Protein AF-A0A933HP26-F1 (afdb_monomer)

pLDDT: mean 82.95, std 9.37, range [38.97, 92.75]

Radius of gyration: 18.33 Å; Cα contacts (8 Å, |Δi|>4): 280; chains: 1; bounding box: 47×38×50 Å

Secondary structure (DSSP, 8-state):
-HHHHHHHTT-H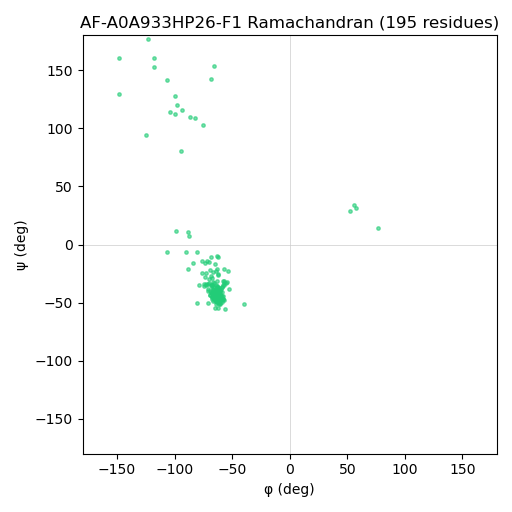HHHHHHHH-TTHHHHHHHHHHHHHHHHHHHHHHEEEETTTTEEEE-HHHHHHHHHHHHHHHHHHHHHHHHHHHHHHHHTT----HHHHHHHHHHHGGGGGGGGGGGGGGT-TTHHHHHHHHHHHHHHHHHHHHHHHHHHHHT--HHHHHHHHHHHHHHHHHHHHHHHHHHHHHHHHHHHHHHTT-

Foldseek 3Di:
DVLLVCLLVLPLVSLLVQLPDPVLLVVLLVLLLVLQLLLQLLVQQWDQDPVVRDTDGDNVRSNVSSVVSSVLSNVLLLLLLQLLQVLLVVVVFDADSSSSSSQLSSLSNLSNLSNQSCVCVVPVVCVVVSVVSNVVSVVSSLSSQLSSSCSRRVDDSVSSNVSNVRSVVVSVVVSCVVVVVVVVVVVVVVVVVVVVD

Sequence (197 aa):
MDRIMGIITLKAPVYRQVAEDAGATTNAAIITVVAALVAGFFGGLVSFDTATNTSSVNVMSGVILAIISVVLGLIGWFVAGWVLAFVAKMFGGKTDTQEMLRVTGYVNIFSLVGVLSVLPLITPALGCVTGLVGLLAAILRLIGYVIGVREAAEFSTTNAIITAIVAAIVNFLIVAVVGGTLFGIIAVAMGATGAAR

Structure (mmCIF, N/CA/C/O backbone):
data_AF-A0A933HP26-F1
#
_entry.id   AF-A0A933HP26-F1
#
loop_
_atom_site.group_PDB
_atom_site.id
_atom_site.type_symbol
_atom_site.label_atom_id
_atom_site.label_alt_id
_atom_site.label_comp_id
_atom_site.label_asym_id
_atom_site.label_entity_id
_atom_site.label_seq_id
_atom_site.pdbx_PDB_ins_code
_atom_site.Cartn_x
_atom_site.Cartn_y
_atom_site.Cartn_z
_atom_site.occupancy
_atom_site.B_iso_or_equiv
_atom_site.auth_seq_id
_atom_site.auth_comp_id
_atom_site.auth_asym_id
_atom_site.auth_atom_id
_atom_site.pdbx_PDB_model_num
ATOM 1 N N . MET A 1 1 ? -18.853 9.151 -5.517 1.00 59.94 1 MET A N 1
ATOM 2 C CA . MET A 1 1 ? -17.697 10.075 -5.598 1.00 59.94 1 MET A CA 1
ATOM 3 C C . MET A 1 1 ? -17.356 10.680 -4.238 1.00 59.94 1 MET A C 1
ATOM 5 O O . MET A 1 1 ? -16.177 10.762 -3.915 1.00 59.94 1 MET A O 1
ATOM 9 N N . ASP A 1 2 ? -18.349 10.965 -3.394 1.00 82.00 2 ASP A N 1
ATOM 10 C CA . ASP A 1 2 ? -18.151 11.575 -2.064 1.00 82.00 2 ASP A CA 1
ATOM 11 C C . ASP A 1 2 ? -17.230 10.791 -1.121 1.00 82.00 2 ASP A C 1
ATOM 13 O O . ASP A 1 2 ? -16.466 11.385 -0.366 1.00 82.00 2 ASP A O 1
ATOM 17 N N . ARG A 1 3 ? -17.224 9.454 -1.211 1.00 80.56 3 ARG A N 1
ATOM 18 C CA . ARG A 1 3 ? -16.350 8.601 -0.388 1.00 80.56 3 ARG A CA 1
ATOM 19 C C . ARG A 1 3 ? -14.871 8.799 -0.702 1.00 80.56 3 ARG A C 1
ATOM 21 O O . ARG A 1 3 ? -14.075 9.000 0.202 1.00 80.56 3 ARG A O 1
ATOM 28 N N . ILE A 1 4 ? -14.512 8.802 -1.985 1.00 81.12 4 ILE A N 1
ATOM 29 C CA . ILE A 1 4 ? -13.129 9.038 -2.417 1.00 81.12 4 ILE A CA 1
ATOM 30 C C . ILE A 1 4 ? -12.693 10.445 -2.003 1.00 81.12 4 ILE A C 1
ATOM 32 O O . ILE A 1 4 ? -11.620 10.607 -1.431 1.00 81.12 4 ILE A O 1
ATOM 36 N N . MET A 1 5 ? -13.555 11.443 -2.218 1.00 85.19 5 MET A N 1
ATOM 37 C CA . MET A 1 5 ? -13.276 12.824 -1.825 1.00 85.19 5 MET A CA 1
ATOM 38 C C . MET A 1 5 ? -13.109 12.973 -0.304 1.00 85.19 5 MET A C 1
ATOM 40 O O . MET A 1 5 ? -12.257 13.723 0.168 1.00 85.19 5 MET A O 1
ATOM 44 N N . GLY A 1 6 ? -13.881 12.228 0.484 1.00 83.44 6 GLY A N 1
ATOM 45 C CA . GLY A 1 6 ? -13.724 12.160 1.933 1.00 83.44 6 GLY A CA 1
ATOM 46 C C . GLY A 1 6 ? -12.419 11.501 2.382 1.00 83.44 6 GLY A C 1
ATOM 47 O O . GLY A 1 6 ? -11.772 12.017 3.288 1.00 83.44 6 GLY A O 1
ATOM 48 N N . ILE A 1 7 ? -11.995 10.417 1.721 1.00 86.25 7 ILE A N 1
ATOM 49 C CA . ILE A 1 7 ? -10.719 9.732 2.002 1.00 86.25 7 ILE A CA 1
ATOM 50 C C . ILE A 1 7 ? -9.541 10.678 1.730 1.00 86.25 7 ILE A C 1
ATOM 52 O O . ILE A 1 7 ? -8.695 10.860 2.606 1.00 86.25 7 ILE A O 1
ATOM 56 N N . ILE A 1 8 ? -9.511 11.332 0.559 1.00 86.31 8 ILE A N 1
ATOM 57 C CA . ILE A 1 8 ? -8.415 12.246 0.182 1.00 86.31 8 ILE A CA 1
ATOM 58 C C . ILE A 1 8 ? -8.381 13.510 1.050 1.00 86.31 8 ILE A C 1
ATOM 60 O O . ILE A 1 8 ? -7.311 14.062 1.279 1.00 86.31 8 ILE A O 1
ATOM 64 N N . THR A 1 9 ? -9.536 13.949 1.565 1.00 87.44 9 THR A N 1
ATOM 65 C CA . THR A 1 9 ? -9.633 15.061 2.529 1.00 87.44 9 THR A CA 1
ATOM 66 C C . THR A 1 9 ? -9.490 14.606 3.983 1.00 87.44 9 THR A C 1
ATOM 68 O O . THR A 1 9 ? -9.668 15.413 4.892 1.00 87.44 9 THR A O 1
ATOM 71 N N . LEU A 1 10 ? -9.150 13.331 4.216 1.00 88.50 10 LEU A N 1
ATOM 72 C CA . LEU A 1 10 ? -8.892 12.746 5.535 1.00 88.50 10 LEU A CA 1
ATOM 73 C C . LEU A 1 10 ? -10.074 12.882 6.521 1.00 88.50 10 LEU A C 1
ATOM 75 O O . LEU A 1 10 ? -9.889 12.973 7.734 1.00 88.50 10 LEU A O 1
ATOM 79 N N . LYS A 1 11 ? -11.314 12.870 6.015 1.00 89.19 11 LYS A N 1
ATOM 80 C CA . LYS A 1 11 ? -12.527 12.977 6.840 1.00 89.19 11 LYS A CA 1
ATOM 81 C C . LYS A 1 11 ? -12.808 11.666 7.571 1.00 89.19 11 LYS A C 1
ATOM 83 O O . LYS A 1 11 ? -13.388 10.753 6.988 1.00 89.19 11 LYS A O 1
ATOM 88 N N . ALA A 1 12 ? -12.490 11.620 8.865 1.00 87.75 12 ALA A N 1
ATOM 89 C CA . ALA A 1 12 ? -12.770 10.499 9.773 1.00 87.75 12 ALA A CA 1
ATOM 90 C C . ALA A 1 12 ? -14.145 9.810 9.578 1.00 87.75 12 ALA A C 1
ATOM 92 O O . ALA A 1 12 ? -14.159 8.599 9.360 1.00 87.75 12 ALA A O 1
ATOM 93 N N . PRO A 1 13 ? -15.297 10.518 9.532 1.00 89.69 13 PRO A N 1
ATOM 94 C CA . PRO A 1 13 ? -16.595 9.846 9.393 1.00 89.69 13 PRO A CA 1
ATOM 95 C C . PRO A 1 13 ? -16.745 9.065 8.080 1.00 89.69 13 PRO A C 1
ATOM 97 O O . PRO A 1 13 ? -17.491 8.092 8.020 1.00 89.69 13 PRO A O 1
ATOM 100 N N . VAL A 1 14 ? -16.021 9.452 7.026 1.00 90.12 14 VAL A N 1
ATOM 101 C CA . VAL A 1 14 ? -16.068 8.757 5.734 1.00 90.12 14 VAL A CA 1
ATOM 102 C C . VAL A 1 14 ? -15.307 7.432 5.791 1.00 90.12 14 VAL A C 1
ATOM 104 O O . VAL A 1 14 ? -15.742 6.461 5.177 1.00 90.12 14 VAL A O 1
ATOM 107 N N . TYR A 1 15 ? -14.221 7.353 6.567 1.00 87.69 15 TYR A N 1
ATOM 108 C CA . TYR A 1 15 ? -13.493 6.099 6.786 1.00 87.69 15 TYR A CA 1
ATOM 109 C C . TYR A 1 15 ? -14.378 5.053 7.458 1.00 87.69 15 TYR A C 1
ATOM 111 O O . TYR A 1 15 ? -14.421 3.908 7.012 1.00 87.69 15 TYR A O 1
ATOM 119 N N . ARG A 1 16 ? -15.146 5.470 8.468 1.00 88.75 16 ARG A N 1
ATOM 120 C CA . ARG A 1 16 ? -16.097 4.598 9.157 1.00 88.75 16 ARG A CA 1
ATOM 121 C C . ARG A 1 16 ? -17.210 4.095 8.232 1.00 88.75 16 ARG A C 1
ATOM 123 O O . ARG A 1 16 ? -17.463 2.899 8.177 1.00 88.75 16 ARG A O 1
ATOM 130 N N . GLN A 1 17 ? -17.803 4.980 7.428 1.00 89.75 17 GLN A N 1
ATOM 131 C CA . GLN A 1 17 ? -18.821 4.591 6.440 1.00 89.75 17 GLN A CA 1
ATOM 132 C C . GLN A 1 17 ? -18.300 3.564 5.421 1.00 89.75 17 GLN A C 1
ATOM 134 O O . GLN A 1 17 ? -19.039 2.686 4.986 1.00 89.75 17 GLN A O 1
ATOM 139 N N . VAL A 1 18 ? -17.033 3.682 5.013 1.00 90.00 18 VAL A N 1
ATOM 140 C CA . VAL A 1 18 ? -16.391 2.731 4.091 1.00 90.00 18 VAL A CA 1
ATOM 141 C C . VAL A 1 18 ? -16.084 1.398 4.777 1.00 90.00 18 VAL A C 1
ATOM 143 O O . VAL A 1 18 ? -16.182 0.358 4.127 1.00 90.00 18 VAL A O 1
ATOM 146 N N . ALA A 1 19 ? -15.730 1.415 6.064 1.00 86.94 19 ALA A N 1
ATOM 147 C CA . ALA A 1 19 ? -15.525 0.205 6.853 1.00 86.94 19 ALA A CA 1
ATOM 148 C C . ALA A 1 19 ? -16.825 -0.609 6.962 1.00 86.94 19 ALA A C 1
ATOM 150 O O . ALA A 1 19 ? -16.828 -1.792 6.627 1.00 86.94 19 ALA A O 1
ATOM 151 N N . GLU A 1 20 ? -17.934 0.040 7.325 1.00 88.56 20 GLU A N 1
ATOM 152 C CA . GLU A 1 20 ? -19.232 -0.605 7.579 1.00 88.56 20 GLU A CA 1
ATOM 153 C C . GLU A 1 20 ? -19.938 -1.098 6.292 1.00 88.56 20 GLU A C 1
ATOM 155 O O . GLU A 1 20 ? -20.718 -2.049 6.333 1.00 88.56 20 GLU A O 1
ATOM 160 N N . ASP A 1 21 ? -19.649 -0.516 5.119 1.00 88.62 21 ASP A N 1
ATOM 161 C CA . ASP A 1 21 ? -20.296 -0.903 3.855 1.00 88.62 21 ASP A CA 1
ATOM 162 C C . ASP A 1 21 ? -19.665 -2.148 3.203 1.00 88.62 21 ASP A C 1
ATOM 164 O O . ASP A 1 21 ? -18.595 -2.092 2.589 1.00 88.62 21 ASP A O 1
ATOM 168 N N . ALA A 1 22 ? -20.388 -3.272 3.235 1.00 83.19 22 ALA A N 1
ATOM 169 C CA . ALA A 1 22 ? -19.966 -4.534 2.625 1.00 83.19 22 ALA A CA 1
ATOM 170 C C . ALA A 1 22 ? -19.655 -4.457 1.122 1.00 83.19 22 ALA A C 1
ATOM 172 O O . ALA A 1 22 ? -18.699 -5.091 0.654 1.00 83.19 22 ALA A O 1
ATOM 173 N N . GLY A 1 23 ? -20.395 -3.631 0.378 1.00 84.19 23 GLY A N 1
ATOM 174 C CA . GLY A 1 23 ? -20.203 -3.434 -1.058 1.00 84.19 23 GLY A CA 1
ATOM 175 C C . GLY A 1 23 ? -18.919 -2.675 -1.407 1.00 84.19 23 GLY A C 1
ATOM 176 O O . GLY A 1 23 ? -18.463 -2.716 -2.550 1.00 84.19 23 GLY A O 1
ATOM 177 N N . ALA A 1 24 ? -18.284 -2.011 -0.435 1.00 83.12 24 ALA A N 1
ATOM 178 C CA . ALA A 1 24 ? -17.081 -1.221 -0.671 1.00 83.12 24 ALA A CA 1
ATOM 179 C C . ALA A 1 24 ? -15.823 -2.077 -0.914 1.00 83.12 24 ALA A C 1
ATOM 181 O O . ALA A 1 24 ? -14.841 -1.566 -1.452 1.00 83.12 24 ALA A O 1
ATOM 182 N N . THR A 1 25 ? -15.841 -3.373 -0.578 1.00 87.56 25 THR A N 1
ATOM 183 C CA . THR A 1 25 ? -14.665 -4.259 -0.706 1.00 87.56 25 THR A CA 1
ATOM 184 C C . THR A 1 25 ? -14.215 -4.411 -2.155 1.00 87.56 25 THR A C 1
ATOM 186 O O . THR A 1 25 ? -13.025 -4.312 -2.449 1.00 87.56 25 THR A O 1
ATOM 189 N N . THR A 1 26 ? -15.163 -4.586 -3.079 1.00 87.81 26 THR A N 1
ATOM 190 C CA . THR A 1 26 ? -14.862 -4.703 -4.512 1.00 87.81 26 THR A CA 1
ATOM 191 C C . THR A 1 26 ? -14.253 -3.411 -5.048 1.00 87.81 26 THR A C 1
ATOM 193 O O . THR A 1 26 ? -13.256 -3.446 -5.764 1.00 87.81 26 THR A O 1
ATOM 196 N N . ASN A 1 27 ? -14.785 -2.258 -4.637 1.00 89.12 27 ASN A N 1
ATOM 197 C CA . ASN A 1 27 ? -14.232 -0.962 -5.027 1.00 89.12 27 ASN A CA 1
ATOM 198 C C . ASN A 1 27 ? -12.818 -0.759 -4.468 1.00 89.12 27 ASN A C 1
ATOM 200 O O . ASN A 1 27 ? -11.938 -0.293 -5.185 1.00 89.12 27 ASN A O 1
ATOM 204 N N . ALA A 1 28 ? -12.579 -1.152 -3.216 1.00 88.50 28 ALA A N 1
ATOM 205 C CA . ALA A 1 28 ? -11.267 -1.090 -2.579 1.00 88.50 28 ALA A CA 1
ATOM 206 C C . ALA A 1 28 ? -10.229 -1.976 -3.296 1.00 88.50 28 ALA A C 1
ATOM 208 O O . ALA A 1 28 ? -9.085 -1.557 -3.498 1.00 88.50 28 ALA A O 1
ATOM 209 N N . ALA A 1 29 ? -10.643 -3.165 -3.745 1.00 89.62 29 ALA A N 1
ATOM 210 C CA . ALA A 1 29 ? -9.810 -4.046 -4.557 1.00 89.62 29 ALA A CA 1
ATOM 211 C C . ALA A 1 29 ? -9.476 -3.407 -5.913 1.00 89.62 29 ALA A C 1
ATOM 213 O O . ALA A 1 29 ? -8.307 -3.351 -6.285 1.00 89.62 29 ALA A O 1
ATOM 214 N N . ILE A 1 30 ? -10.475 -2.861 -6.620 1.00 90.12 30 ILE A N 1
ATOM 215 C CA . ILE A 1 30 ? -10.269 -2.180 -7.909 1.00 90.12 30 ILE A CA 1
ATOM 216 C C . ILE A 1 30 ? -9.297 -1.007 -7.750 1.00 90.12 30 ILE A C 1
ATOM 218 O O . ILE A 1 30 ? -8.345 -0.903 -8.518 1.00 90.12 30 ILE A O 1
ATOM 222 N N . ILE A 1 31 ? -9.489 -0.155 -6.735 1.00 89.75 31 ILE A N 1
ATOM 223 C CA . ILE A 1 31 ? -8.588 0.974 -6.457 1.00 89.75 31 ILE A CA 1
ATOM 224 C C . ILE A 1 31 ? -7.162 0.472 -6.228 1.00 89.75 31 ILE A C 1
ATOM 226 O O . ILE A 1 31 ? -6.225 1.035 -6.784 1.00 89.75 31 ILE A O 1
ATOM 230 N N . THR A 1 32 ? -6.992 -0.604 -5.461 1.00 91.50 32 THR A N 1
ATOM 231 C CA . THR A 1 32 ? -5.675 -1.192 -5.184 1.00 91.50 32 THR A CA 1
ATOM 232 C C . THR A 1 32 ? -5.012 -1.732 -6.448 1.00 91.50 32 THR A C 1
ATOM 234 O O . THR A 1 32 ? -3.837 -1.456 -6.671 1.00 91.50 32 THR A O 1
ATOM 237 N N . VAL A 1 33 ? -5.755 -2.444 -7.302 1.00 92.75 33 VAL A N 1
ATOM 238 C CA . VAL A 1 33 ? -5.246 -2.955 -8.586 1.00 92.75 33 VAL A CA 1
ATOM 239 C C . VAL A 1 33 ? -4.825 -1.808 -9.494 1.00 92.75 33 VAL A C 1
ATOM 241 O O . VAL A 1 33 ? -3.713 -1.822 -10.014 1.00 92.75 33 VAL A O 1
ATOM 244 N N . VAL A 1 34 ? -5.680 -0.798 -9.662 1.00 92.12 34 VAL A N 1
ATOM 245 C CA . VAL A 1 34 ? -5.384 0.359 -10.515 1.00 92.12 34 VAL A CA 1
ATOM 246 C C . VAL A 1 34 ? -4.184 1.129 -9.968 1.00 92.12 34 VAL A C 1
ATOM 248 O O . VAL A 1 34 ? -3.270 1.447 -10.723 1.00 92.12 34 VAL A O 1
ATOM 251 N N . ALA A 1 35 ? -4.139 1.380 -8.660 1.00 90.19 35 ALA A N 1
ATOM 252 C CA . ALA A 1 35 ? -3.027 2.071 -8.021 1.00 90.19 35 ALA A CA 1
ATOM 253 C C . ALA A 1 35 ? -1.706 1.306 -8.165 1.00 90.19 35 ALA A C 1
ATOM 255 O O . ALA A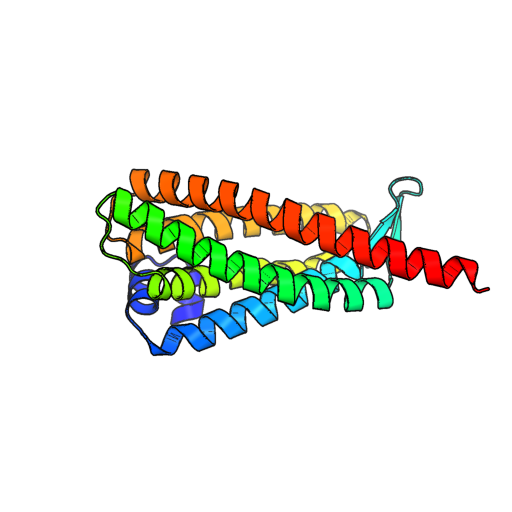 1 35 ? -0.686 1.915 -8.479 1.00 90.19 35 ALA A O 1
ATOM 256 N N . ALA A 1 36 ? -1.726 -0.015 -7.983 1.00 90.25 36 ALA A N 1
ATOM 257 C CA . ALA A 1 36 ? -0.552 -0.863 -8.136 1.00 90.25 36 ALA A CA 1
ATOM 258 C C . ALA A 1 36 ? -0.078 -0.952 -9.593 1.00 90.25 36 ALA A C 1
ATOM 260 O O . ALA A 1 36 ? 1.121 -0.873 -9.847 1.00 90.25 36 ALA A O 1
ATOM 261 N N . LEU A 1 37 ? -1.006 -1.062 -10.548 1.00 90.75 37 LEU A N 1
ATOM 262 C CA . LEU A 1 37 ? -0.699 -1.091 -11.978 1.00 90.75 37 LEU A CA 1
ATOM 263 C C . LEU A 1 37 ? -0.062 0.221 -12.426 1.00 90.75 37 LEU A C 1
ATOM 265 O O . LEU A 1 37 ? 0.969 0.215 -13.091 1.00 90.75 37 LEU A O 1
ATOM 269 N N . VAL A 1 38 ? -0.657 1.345 -12.030 1.00 89.62 38 VAL A N 1
ATOM 270 C CA . VAL A 1 38 ? -0.160 2.680 -12.353 1.00 89.62 38 VAL A CA 1
ATOM 271 C C . VAL A 1 38 ? 1.202 2.910 -11.700 1.00 89.62 38 VAL A C 1
ATOM 273 O O . VAL A 1 38 ? 2.174 3.189 -12.394 1.00 89.62 38 VAL A O 1
ATOM 276 N N . ALA A 1 39 ? 1.319 2.734 -10.384 1.00 86.19 39 ALA A N 1
ATOM 277 C CA . ALA A 1 39 ? 2.589 2.943 -9.693 1.00 86.19 39 ALA A CA 1
ATOM 278 C C . ALA A 1 39 ? 3.699 2.012 -10.218 1.00 86.19 39 ALA A C 1
ATOM 280 O O . ALA A 1 39 ? 4.826 2.462 -10.408 1.00 86.19 39 ALA A O 1
ATOM 281 N N . GLY A 1 40 ? 3.381 0.745 -10.504 1.00 86.06 40 GLY A N 1
ATOM 282 C CA . GLY A 1 40 ? 4.328 -0.225 -11.055 1.00 86.06 40 GLY A CA 1
ATOM 283 C C . GLY A 1 40 ? 4.769 0.105 -12.478 1.00 86.06 40 GLY A C 1
ATOM 284 O O . GLY A 1 40 ? 5.963 0.091 -12.768 1.00 86.06 40 GLY A O 1
ATOM 285 N N . PHE A 1 41 ? 3.828 0.471 -13.354 1.00 88.44 41 PHE A N 1
ATOM 286 C CA . PHE A 1 41 ? 4.138 0.847 -14.732 1.00 88.44 41 PHE A CA 1
ATOM 287 C C . PHE A 1 41 ? 5.030 2.084 -14.786 1.00 88.44 41 PHE A C 1
ATOM 289 O O . PHE A 1 41 ? 6.107 2.045 -15.373 1.00 88.44 41 PHE A O 1
ATOM 296 N N . PHE A 1 42 ? 4.607 3.170 -14.139 1.00 84.06 42 PHE A N 1
ATOM 297 C CA . PHE A 1 42 ? 5.325 4.443 -14.159 1.00 84.06 42 PHE A CA 1
ATOM 298 C C . PHE A 1 42 ? 6.642 4.383 -13.366 1.00 84.06 42 PHE A C 1
ATOM 300 O O . PHE A 1 42 ? 7.609 5.052 -13.735 1.00 84.06 42 PHE A O 1
ATOM 307 N N . GLY A 1 43 ? 6.716 3.547 -12.326 1.00 81.38 43 GLY A N 1
ATOM 308 C CA . GLY A 1 43 ? 7.954 3.259 -11.603 1.00 81.38 43 GLY A CA 1
ATOM 309 C C . GLY A 1 43 ? 8.952 2.426 -12.412 1.00 81.38 43 GLY A C 1
ATOM 310 O O . GLY A 1 43 ? 10.152 2.632 -12.283 1.00 81.38 43 GLY A O 1
ATOM 311 N N . GLY A 1 44 ? 8.475 1.518 -13.267 1.00 81.25 44 GLY A N 1
ATOM 312 C CA . GLY A 1 44 ? 9.329 0.694 -14.124 1.00 81.25 44 GLY A CA 1
ATOM 313 C C . GLY A 1 44 ? 9.686 1.304 -15.476 1.00 81.25 44 GLY A C 1
ATOM 314 O O . GLY A 1 44 ? 10.675 0.897 -16.089 1.00 81.25 44 GLY A O 1
ATOM 315 N N . LEU A 1 45 ? 8.886 2.268 -15.939 1.00 84.19 45 LEU A N 1
ATOM 316 C CA . LEU A 1 45 ? 9.066 2.965 -17.210 1.00 84.19 45 LEU A CA 1
ATOM 317 C C . LEU A 1 45 ? 10.317 3.845 -17.206 1.00 84.19 45 LEU A C 1
ATOM 319 O O . LEU A 1 45 ? 10.987 3.953 -18.233 1.00 84.19 45 LEU A O 1
ATOM 323 N N . VAL A 1 46 ? 10.619 4.468 -16.065 1.00 79.56 46 VAL A N 1
ATOM 324 C CA . VAL A 1 46 ? 11.762 5.365 -15.893 1.00 79.56 46 VAL A CA 1
ATOM 325 C C . VAL A 1 46 ? 12.891 4.604 -15.218 1.00 79.56 46 VAL A C 1
ATOM 327 O O . VAL A 1 46 ? 12.792 4.234 -14.053 1.00 79.56 46 VAL A O 1
ATOM 330 N N . SER A 1 47 ? 13.979 4.379 -15.948 1.00 72.25 47 SER A N 1
ATOM 331 C CA . SER A 1 47 ? 15.211 3.823 -15.389 1.00 72.25 47 SER A CA 1
ATOM 332 C C . SER A 1 47 ? 16.233 4.945 -15.246 1.00 72.25 47 SER A C 1
ATOM 334 O O . SER A 1 47 ? 16.658 5.523 -16.248 1.00 72.25 47 SER A O 1
ATOM 336 N N . PHE A 1 48 ? 16.591 5.272 -14.003 1.00 70.12 48 PHE A N 1
ATOM 337 C CA . PHE A 1 48 ? 1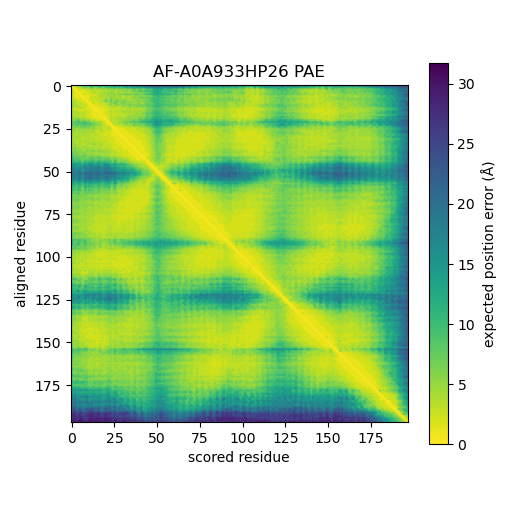7.638 6.245 -13.702 1.00 70.12 48 PHE A CA 1
ATOM 338 C C . PHE A 1 48 ? 18.967 5.520 -13.518 1.00 70.12 48 PHE A C 1
ATOM 340 O O . PHE A 1 48 ? 19.124 4.727 -12.589 1.00 70.12 48 PHE A O 1
ATOM 347 N N . ASP A 1 49 ? 19.915 5.792 -14.407 1.00 71.31 49 ASP A N 1
ATOM 348 C CA . ASP A 1 49 ? 21.274 5.292 -14.278 1.00 71.31 49 ASP A CA 1
ATOM 349 C C . ASP A 1 49 ? 22.084 6.257 -13.405 1.00 71.31 49 ASP A C 1
ATOM 351 O O . ASP A 1 49 ? 22.395 7.384 -13.797 1.00 71.31 49 ASP A O 1
ATOM 355 N N . THR A 1 50 ? 22.422 5.804 -12.198 1.00 69.00 50 THR A N 1
ATOM 356 C CA . THR A 1 50 ? 23.208 6.567 -11.223 1.00 69.00 50 THR A CA 1
ATOM 357 C C . THR A 1 50 ? 24.662 6.763 -11.650 1.00 69.00 50 THR A C 1
ATOM 359 O O . THR A 1 50 ? 25.295 7.706 -11.179 1.00 69.00 50 THR A O 1
ATOM 362 N N . ALA A 1 51 ? 25.197 5.925 -12.543 1.00 72.69 51 ALA A N 1
ATOM 363 C CA . ALA A 1 51 ? 26.563 6.051 -13.043 1.00 72.69 51 ALA A CA 1
ATOM 364 C C . ALA A 1 51 ? 26.679 7.138 -14.120 1.00 72.69 51 ALA A C 1
ATOM 366 O O . ALA A 1 51 ? 27.686 7.841 -14.184 1.00 72.69 51 ALA A O 1
ATOM 367 N N . THR A 1 52 ? 25.643 7.306 -14.945 1.00 73.75 52 THR A N 1
ATOM 368 C CA . THR A 1 52 ? 25.642 8.280 -16.049 1.00 73.75 52 THR A CA 1
ATOM 369 C C . THR A 1 52 ? 24.773 9.513 -15.785 1.00 73.75 52 THR A C 1
ATOM 371 O O . THR A 1 52 ? 24.820 10.461 -16.564 1.00 73.75 52 THR A O 1
ATOM 374 N N . ASN A 1 53 ? 24.008 9.545 -14.685 1.00 70.38 53 ASN A N 1
ATOM 375 C CA . ASN A 1 53 ? 22.982 10.558 -14.387 1.00 70.38 53 ASN A CA 1
ATOM 376 C C . ASN A 1 53 ? 21.965 10.743 -15.529 1.00 70.38 53 ASN A C 1
ATOM 378 O O . ASN A 1 53 ? 21.401 11.826 -15.705 1.00 70.38 53 ASN A O 1
ATOM 382 N N . THR A 1 54 ? 21.726 9.691 -16.317 1.00 71.19 54 THR A N 1
ATOM 383 C CA . THR A 1 54 ? 20.774 9.725 -17.429 1.00 71.19 54 THR A CA 1
ATOM 384 C C . THR A 1 54 ? 19.506 8.950 -17.092 1.00 71.19 54 THR A C 1
ATOM 386 O O . THR A 1 54 ? 19.530 7.913 -16.429 1.00 71.19 54 THR A O 1
ATOM 389 N N . SER A 1 55 ? 18.3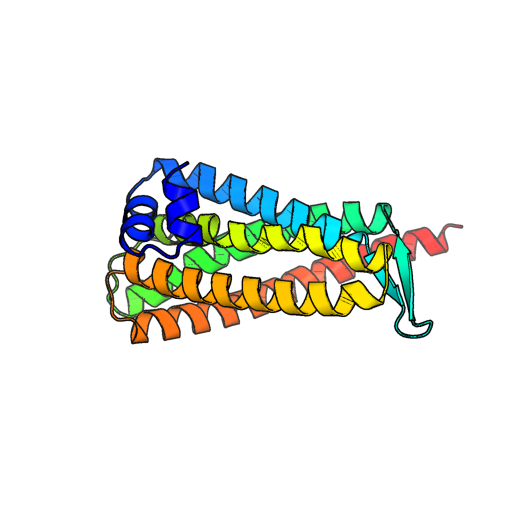67 9.486 -17.532 1.00 74.25 55 SER A N 1
ATOM 390 C CA . SER A 1 55 ? 17.075 8.802 -17.452 1.00 74.25 55 SER A CA 1
ATOM 391 C C . SER A 1 55 ? 16.765 8.188 -18.807 1.00 74.25 55 SER A C 1
ATOM 393 O O . SER A 1 55 ? 16.803 8.882 -19.823 1.00 74.25 55 SER A O 1
ATOM 395 N N . SER A 1 56 ? 16.442 6.900 -18.826 1.00 78.38 56 SER A N 1
ATOM 396 C CA . SER A 1 56 ? 16.006 6.198 -20.032 1.00 78.38 56 SER A CA 1
ATOM 397 C C . SER A 1 56 ? 14.583 5.675 -19.870 1.00 78.38 56 SER A C 1
ATOM 399 O O . SER A 1 56 ? 14.112 5.424 -18.757 1.00 78.38 56 SER A O 1
ATOM 401 N N . VAL A 1 57 ? 13.892 5.534 -21.002 1.00 83.31 57 VAL A N 1
ATOM 402 C CA . VAL A 1 57 ? 12.544 4.968 -21.057 1.00 83.31 57 VAL A CA 1
ATOM 403 C C . VAL A 1 57 ? 12.649 3.501 -21.443 1.00 83.31 57 VAL A C 1
ATOM 405 O O . VAL A 1 57 ? 13.123 3.176 -22.530 1.00 83.31 57 VAL A O 1
ATOM 408 N N . ASN A 1 58 ? 12.167 2.613 -20.576 1.00 84.75 58 ASN A N 1
ATOM 409 C CA . ASN A 1 58 ? 12.101 1.183 -20.854 1.00 84.75 58 ASN A CA 1
ATOM 410 C C . ASN A 1 58 ? 10.667 0.677 -20.679 1.00 84.75 58 ASN A C 1
ATOM 412 O O . ASN A 1 58 ? 10.231 0.308 -19.590 1.00 84.75 58 ASN A O 1
ATOM 416 N N . VAL A 1 59 ? 9.930 0.639 -21.790 1.00 84.50 59 VAL A N 1
ATOM 417 C CA . VAL A 1 59 ? 8.528 0.195 -21.805 1.00 84.50 59 VAL A CA 1
ATOM 418 C C . VAL A 1 59 ? 8.399 -1.271 -21.382 1.00 84.50 59 VAL A C 1
ATOM 420 O O . VAL A 1 59 ? 7.457 -1.615 -20.675 1.00 84.50 59 VAL A O 1
ATOM 423 N N . MET A 1 60 ? 9.359 -2.128 -21.752 1.00 83.25 60 MET A N 1
ATOM 424 C CA . MET A 1 60 ? 9.357 -3.543 -21.365 1.00 83.25 60 MET A CA 1
ATOM 425 C C . MET A 1 60 ? 9.472 -3.697 -19.843 1.00 83.25 60 MET A C 1
ATOM 427 O O . MET A 1 60 ? 8.686 -4.419 -19.233 1.00 83.25 60 MET A O 1
ATOM 431 N N . SER A 1 61 ? 10.399 -2.961 -19.223 1.00 81.50 61 SER A N 1
ATOM 432 C CA . SER A 1 61 ? 10.546 -2.892 -17.764 1.00 81.50 61 SER A CA 1
ATOM 433 C C . SER A 1 61 ? 9.272 -2.370 -17.095 1.00 81.50 61 SER A C 1
ATOM 435 O O . SER A 1 61 ? 8.794 -2.969 -16.135 1.00 81.50 61 SER A O 1
ATOM 437 N N . GLY A 1 62 ? 8.664 -1.315 -17.651 1.00 84.38 62 GLY A N 1
ATOM 438 C CA . GLY A 1 62 ? 7.388 -0.776 -17.176 1.00 84.38 62 GLY A CA 1
ATOM 439 C C . GLY A 1 62 ? 6.265 -1.814 -17.167 1.00 84.38 62 GLY A C 1
ATOM 440 O O . GLY A 1 62 ? 5.579 -1.965 -16.160 1.00 84.38 62 GLY A O 1
ATOM 441 N N . VAL A 1 63 ? 6.089 -2.579 -18.248 1.00 87.12 63 VAL A N 1
ATOM 442 C CA . VAL A 1 63 ? 5.044 -3.618 -18.326 1.00 87.12 63 VAL A CA 1
ATOM 443 C C . VAL A 1 63 ? 5.312 -4.764 -17.348 1.00 87.12 63 VAL A C 1
ATOM 445 O O . VAL A 1 63 ? 4.400 -5.183 -16.635 1.00 87.12 63 VAL A O 1
ATOM 448 N N . ILE A 1 64 ? 6.554 -5.252 -17.274 1.00 85.88 64 ILE A N 1
ATOM 449 C CA . ILE A 1 64 ? 6.936 -6.334 -16.354 1.00 85.88 64 ILE A CA 1
ATOM 450 C C . ILE A 1 64 ? 6.690 -5.905 -14.902 1.00 85.88 64 ILE A C 1
ATOM 452 O O . ILE A 1 64 ? 6.039 -6.626 -14.142 1.00 85.88 64 ILE A O 1
ATOM 456 N N . LEU A 1 65 ? 7.145 -4.707 -14.526 1.00 84.94 65 LEU A N 1
ATOM 457 C CA . LEU A 1 65 ? 6.960 -4.183 -13.176 1.00 84.94 65 LEU A CA 1
ATOM 458 C C . LEU A 1 65 ? 5.496 -3.882 -12.864 1.00 84.94 65 LEU A C 1
ATOM 460 O O . LEU A 1 65 ? 5.076 -4.156 -11.747 1.00 84.94 65 LEU A O 1
ATOM 464 N N . ALA A 1 66 ? 4.687 -3.431 -13.825 1.00 87.50 66 ALA A N 1
ATOM 465 C CA . ALA A 1 66 ? 3.249 -3.261 -13.622 1.00 87.50 66 ALA A CA 1
ATOM 466 C C . ALA A 1 66 ? 2.565 -4.574 -13.208 1.00 87.50 66 ALA A C 1
ATOM 468 O O . ALA A 1 66 ? 1.814 -4.598 -12.233 1.00 87.50 66 ALA A O 1
ATOM 469 N N . ILE A 1 67 ? 2.857 -5.677 -13.907 1.00 88.19 67 ILE A N 1
ATOM 470 C CA . ILE A 1 67 ? 2.278 -6.996 -13.604 1.00 88.19 67 ILE A CA 1
ATOM 471 C C . ILE A 1 67 ? 2.722 -7.466 -12.213 1.00 88.19 67 ILE A C 1
ATOM 473 O O . ILE A 1 67 ? 1.889 -7.864 -11.396 1.00 88.19 67 ILE A O 1
ATOM 477 N N . ILE A 1 68 ? 4.022 -7.371 -11.916 1.00 86.12 68 ILE A N 1
ATOM 478 C CA . ILE A 1 68 ? 4.577 -7.758 -10.611 1.00 86.12 68 ILE A CA 1
ATOM 479 C C . ILE A 1 68 ? 3.967 -6.906 -9.493 1.00 86.12 68 ILE A C 1
ATOM 481 O O . ILE A 1 68 ? 3.557 -7.440 -8.463 1.00 86.12 68 ILE A O 1
ATOM 485 N N . SER A 1 69 ? 3.866 -5.590 -9.692 1.00 87.31 69 SER A N 1
ATOM 486 C CA . SER A 1 69 ? 3.301 -4.662 -8.716 1.00 87.31 69 SER A CA 1
ATOM 487 C C . SER A 1 69 ? 1.832 -4.936 -8.435 1.00 87.31 69 SER A C 1
ATOM 489 O O . SER A 1 69 ? 1.437 -4.821 -7.281 1.00 87.31 69 SER A O 1
ATOM 491 N N . VAL A 1 70 ? 1.024 -5.339 -9.421 1.00 90.06 70 VAL A N 1
ATOM 492 C CA . VAL A 1 70 ? -0.375 -5.733 -9.175 1.00 90.06 70 VAL A CA 1
ATOM 493 C C . VAL A 1 70 ? -0.446 -6.956 -8.265 1.00 90.06 70 VAL A C 1
ATOM 495 O O . VAL A 1 70 ? -1.186 -6.940 -7.281 1.00 90.06 70 VAL A O 1
ATOM 498 N N . VAL A 1 71 ? 0.346 -7.993 -8.549 1.00 88.75 71 VAL A N 1
ATOM 499 C CA . VAL A 1 71 ? 0.362 -9.224 -7.742 1.00 88.75 71 V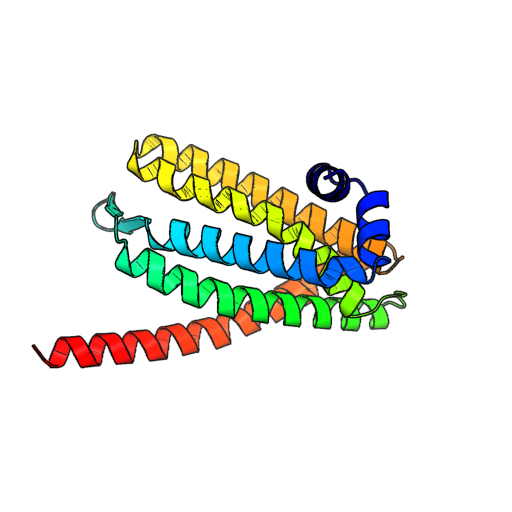AL A CA 1
ATOM 500 C C . VAL A 1 71 ? 0.857 -8.934 -6.324 1.00 88.75 71 VAL A C 1
ATOM 502 O O . VAL A 1 71 ? 0.173 -9.254 -5.352 1.00 88.75 71 VAL A O 1
ATOM 505 N N . LEU A 1 72 ? 2.004 -8.265 -6.191 1.00 86.31 72 LEU A N 1
ATOM 506 C CA . LEU A 1 72 ? 2.566 -7.883 -4.893 1.00 86.31 72 LEU A CA 1
ATOM 507 C C . LEU A 1 72 ? 1.661 -6.913 -4.131 1.00 86.31 72 LEU A C 1
ATOM 509 O O . LEU A 1 72 ? 1.523 -7.030 -2.917 1.00 86.31 72 LEU A O 1
ATOM 513 N N . GLY A 1 73 ? 1.032 -5.972 -4.831 1.00 87.62 73 GLY A N 1
ATOM 514 C CA . GLY A 1 73 ? 0.123 -4.986 -4.261 1.00 87.62 73 GLY A CA 1
ATOM 515 C C . GLY A 1 73 ? -1.138 -5.628 -3.697 1.00 87.62 73 GLY A C 1
ATOM 516 O O . GLY A 1 73 ? -1.544 -5.283 -2.592 1.00 87.62 73 GLY A O 1
ATOM 517 N N . LEU A 1 74 ? -1.717 -6.605 -4.402 1.00 90.62 74 LEU A N 1
ATOM 518 C CA . LEU A 1 74 ? -2.865 -7.371 -3.916 1.00 90.62 74 LEU A CA 1
ATOM 519 C C . LEU A 1 74 ? -2.508 -8.257 -2.723 1.00 90.62 74 LEU A C 1
ATOM 521 O O . LEU A 1 74 ? -3.241 -8.256 -1.735 1.00 90.62 74 LEU A O 1
ATOM 525 N N . ILE A 1 75 ? -1.383 -8.977 -2.790 1.00 89.31 75 ILE A N 1
ATOM 526 C CA . ILE A 1 75 ? -0.908 -9.809 -1.677 1.00 89.31 75 ILE A CA 1
ATOM 527 C C . ILE A 1 75 ? -0.639 -8.930 -0.456 1.00 89.31 75 ILE A C 1
ATOM 529 O O . ILE A 1 75 ? -1.174 -9.194 0.617 1.00 89.31 75 ILE A O 1
ATOM 533 N N . GLY A 1 76 ? 0.136 -7.857 -0.623 1.00 87.69 76 GLY A N 1
ATOM 534 C CA . GLY A 1 76 ? 0.477 -6.935 0.454 1.00 87.69 76 GLY A CA 1
ATOM 535 C C . GLY A 1 76 ? -0.751 -6.247 1.041 1.00 87.69 76 GLY A C 1
ATOM 536 O O . GLY A 1 76 ? -0.869 -6.134 2.255 1.00 87.69 76 GLY A O 1
ATOM 537 N N . TRP A 1 77 ? -1.717 -5.849 0.211 1.00 91.06 77 TRP A N 1
ATOM 538 C CA . TRP A 1 77 ? -2.986 -5.296 0.683 1.00 91.06 77 TRP A CA 1
ATOM 539 C C . TRP A 1 77 ? -3.793 -6.313 1.495 1.00 91.06 77 TRP A C 1
ATOM 541 O O . TRP A 1 77 ? -4.234 -5.990 2.599 1.00 91.06 77 TRP A O 1
ATOM 551 N N . PHE A 1 78 ? -3.933 -7.544 0.992 1.00 91.56 78 PHE A N 1
ATOM 552 C CA . PHE A 1 78 ? -4.660 -8.605 1.685 1.00 91.56 78 PHE A CA 1
ATOM 553 C C . PHE A 1 78 ? -4.032 -8.930 3.047 1.00 91.56 78 PHE A C 1
ATOM 555 O O . PHE A 1 78 ? -4.699 -8.930 4.083 1.00 91.56 78 PHE A O 1
ATOM 562 N N . VAL A 1 7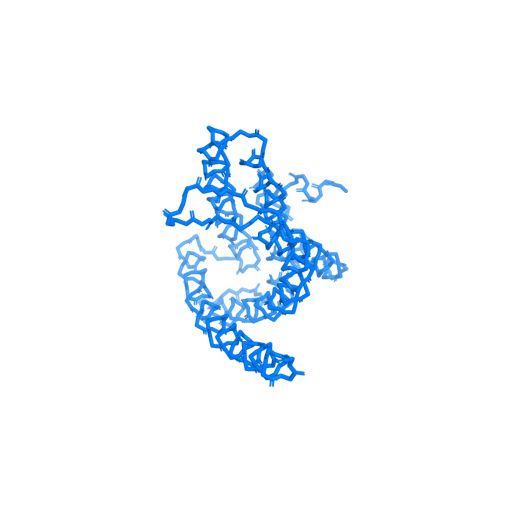9 ? -2.719 -9.149 3.040 1.00 89.88 79 VAL A N 1
ATOM 563 C CA . VAL A 1 79 ? -1.910 -9.432 4.224 1.00 89.88 79 VAL A CA 1
ATOM 564 C C . VAL A 1 79 ? -1.979 -8.277 5.217 1.00 89.88 79 VAL A C 1
ATOM 566 O O . VAL A 1 79 ? -2.240 -8.507 6.394 1.00 89.88 79 VAL A O 1
ATOM 569 N N . ALA A 1 80 ? -1.794 -7.034 4.766 1.00 88.75 80 ALA A N 1
ATOM 570 C CA . ALA A 1 80 ? -1.860 -5.866 5.635 1.00 88.75 80 ALA A CA 1
ATOM 571 C C . ALA A 1 80 ? -3.237 -5.741 6.294 1.00 88.75 80 ALA A C 1
ATOM 573 O O . ALA A 1 80 ? -3.303 -5.542 7.503 1.00 88.75 80 ALA A O 1
ATOM 574 N N . GLY A 1 81 ? -4.332 -5.913 5.545 1.00 91.12 81 GLY A N 1
ATOM 575 C CA . GLY A 1 81 ? -5.684 -5.900 6.110 1.00 91.12 81 GLY A CA 1
ATOM 576 C C . GLY A 1 81 ? -5.903 -6.999 7.155 1.00 91.12 81 GLY A C 1
ATOM 577 O O . GLY A 1 81 ? -6.513 -6.753 8.197 1.00 91.12 81 GLY A O 1
ATOM 578 N N . TRP A 1 82 ? -5.353 -8.194 6.925 1.00 92.50 82 TRP A N 1
ATOM 579 C CA . TRP A 1 82 ? -5.408 -9.294 7.889 1.00 92.50 82 TRP A CA 1
ATOM 580 C C . TRP A 1 82 ? -4.604 -9.008 9.163 1.00 92.50 82 TRP A C 1
ATOM 582 O O . TRP A 1 82 ? -5.145 -9.144 10.260 1.00 92.50 82 TRP A O 1
ATOM 592 N N . VAL A 1 83 ? -3.354 -8.549 9.035 1.00 91.00 83 VAL A N 1
ATOM 593 C CA . VAL A 1 83 ? -2.501 -8.197 10.183 1.00 91.00 83 VAL A CA 1
ATOM 594 C C . VAL A 1 83 ? -3.109 -7.045 10.978 1.00 91.00 83 VAL A C 1
ATOM 596 O O . VAL A 1 83 ? -3.148 -7.107 12.203 1.00 91.00 83 VAL A O 1
ATOM 599 N N . LEU A 1 84 ? -3.634 -6.019 10.302 1.00 91.31 84 LEU A N 1
ATOM 600 C CA . LEU A 1 84 ? -4.308 -4.895 10.952 1.00 91.31 84 LEU A CA 1
ATOM 601 C C . LEU A 1 84 ? -5.495 -5.364 11.787 1.00 91.31 84 LEU A C 1
ATOM 603 O O . LEU A 1 84 ? -5.602 -4.977 12.945 1.00 91.31 84 LEU A O 1
ATOM 607 N N . ALA A 1 85 ? -6.351 -6.230 11.241 1.00 91.38 85 ALA A N 1
ATOM 608 C CA . ALA A 1 85 ? -7.482 -6.764 11.990 1.00 91.38 85 ALA A CA 1
ATOM 609 C C . ALA A 1 85 ? -7.035 -7.651 13.162 1.00 91.38 85 ALA A C 1
ATOM 611 O O . ALA A 1 85 ? -7.597 -7.555 14.250 1.00 91.38 85 ALA A O 1
ATOM 612 N N . PHE A 1 86 ? -6.008 -8.483 12.972 1.00 92.06 86 PHE A N 1
ATOM 613 C CA . PHE A 1 86 ? -5.463 -9.328 14.036 1.00 92.06 86 PHE A CA 1
ATOM 614 C C . PHE A 1 86 ? -4.917 -8.498 15.205 1.00 92.06 86 PHE A C 1
ATOM 616 O O . PHE A 1 86 ? -5.274 -8.728 16.361 1.00 92.06 86 PHE A O 1
ATOM 623 N N . VAL A 1 87 ? -4.092 -7.494 14.906 1.00 89.44 87 VAL A N 1
ATOM 624 C CA . VAL A 1 87 ? -3.493 -6.622 15.920 1.00 89.44 87 VAL A CA 1
ATOM 625 C C . VAL A 1 87 ? -4.555 -5.723 16.559 1.00 89.44 87 VAL A C 1
ATOM 627 O O . VAL A 1 87 ? -4.574 -5.582 17.778 1.00 89.44 87 VAL A O 1
ATOM 630 N N . ALA A 1 88 ? -5.501 -5.188 15.781 1.00 89.88 88 ALA A N 1
ATOM 631 C CA . ALA A 1 88 ? -6.613 -4.407 16.318 1.00 89.88 88 ALA A CA 1
ATOM 632 C C . ALA A 1 88 ? -7.451 -5.219 17.319 1.00 89.88 88 ALA A C 1
ATOM 634 O O . ALA A 1 88 ? -7.738 -4.720 18.407 1.00 89.88 88 ALA A O 1
ATOM 635 N N . LYS A 1 89 ? -7.767 -6.486 17.010 1.00 90.19 89 LYS A N 1
ATOM 636 C CA . LYS A 1 89 ? -8.471 -7.397 17.931 1.00 90.19 89 LYS A CA 1
ATOM 637 C C . LYS A 1 89 ? -7.681 -7.645 19.217 1.00 90.19 89 LYS A C 1
ATOM 639 O O . LYS A 1 89 ? -8.274 -7.679 20.291 1.00 90.19 89 LYS A O 1
ATOM 644 N N . MET A 1 90 ? -6.353 -7.754 19.138 1.00 88.88 90 MET A N 1
ATOM 645 C CA . MET A 1 90 ? -5.486 -7.892 20.317 1.00 88.88 90 MET A CA 1
ATOM 646 C C . MET A 1 90 ? -5.550 -6.666 21.243 1.00 88.88 90 MET A C 1
ATOM 648 O O . MET A 1 90 ? -5.460 -6.807 22.459 1.00 88.88 90 MET A O 1
ATOM 652 N N . PHE A 1 91 ? -5.771 -5.475 20.682 1.00 88.00 91 PHE A N 1
ATOM 653 C CA . PHE A 1 91 ? -5.987 -4.233 21.432 1.00 88.00 91 PHE A CA 1
ATOM 654 C C . PHE A 1 91 ? -7.460 -3.976 21.807 1.00 88.00 91 PHE A C 1
ATOM 656 O O . PHE A 1 91 ? -7.788 -2.876 22.255 1.00 88.00 91 PHE A O 1
ATOM 663 N N . GLY A 1 92 ? -8.352 -4.959 21.633 1.00 86.56 92 GLY A N 1
ATOM 664 C CA . GLY A 1 92 ? -9.780 -4.841 21.954 1.00 86.56 92 GLY A CA 1
ATOM 665 C C . GLY A 1 92 ? -10.602 -4.038 20.940 1.00 86.56 92 GLY A C 1
ATOM 666 O O . GLY A 1 92 ? -11.725 -3.641 21.247 1.00 86.56 92 GLY A O 1
ATOM 667 N N . GLY A 1 93 ? -10.056 -3.779 19.749 1.00 87.19 93 GLY A N 1
ATOM 668 C CA . GLY A 1 93 ? -10.757 -3.103 18.663 1.00 87.19 93 GLY A CA 1
ATOM 669 C C . GLY A 1 93 ? -11.887 -3.958 18.090 1.00 87.19 93 GLY A C 1
ATOM 670 O O . GLY A 1 93 ? -11.758 -5.178 17.946 1.00 87.19 93 GLY A O 1
ATOM 671 N N . LYS A 1 94 ? -12.999 -3.311 17.739 1.00 88.19 94 LYS A N 1
ATOM 672 C CA . LYS A 1 94 ? -14.175 -3.961 17.150 1.00 88.19 94 LYS A CA 1
ATOM 673 C C . LYS A 1 94 ? -14.091 -3.875 15.636 1.00 88.19 94 LYS A C 1
ATOM 675 O O . LYS A 1 94 ? -14.676 -2.983 15.041 1.00 88.19 94 LYS A O 1
ATOM 680 N N . THR A 1 95 ? -13.313 -4.767 15.032 1.00 90.06 95 THR A N 1
ATOM 681 C CA . THR A 1 95 ? -13.171 -4.780 13.576 1.00 90.06 95 THR A CA 1
ATOM 682 C C . THR A 1 95 ? -12.935 -6.160 13.003 1.00 90.06 95 THR A C 1
ATOM 684 O O . THR A 1 95 ? -12.450 -7.051 13.700 1.00 90.06 95 THR A O 1
ATOM 687 N N . ASP A 1 96 ? -13.197 -6.310 11.711 1.00 91.31 96 ASP A N 1
ATOM 688 C CA . ASP A 1 96 ? -12.879 -7.497 10.935 1.00 91.31 96 ASP A CA 1
ATOM 689 C C . ASP A 1 96 ? -11.896 -7.236 9.793 1.00 91.31 96 ASP A C 1
ATOM 691 O O . ASP A 1 96 ? -11.712 -6.124 9.299 1.00 91.31 96 ASP A O 1
ATOM 695 N N . THR A 1 97 ? -11.270 -8.318 9.318 1.00 90.69 97 THR A N 1
ATOM 696 C CA . THR A 1 97 ? -10.334 -8.275 8.186 1.00 90.69 97 THR A CA 1
ATOM 697 C C . THR A 1 97 ? -10.946 -7.591 6.968 1.00 90.69 97 THR A C 1
ATOM 699 O O . THR A 1 97 ? -10.267 -6.818 6.304 1.00 90.69 97 THR A O 1
ATOM 702 N N . GLN A 1 98 ? -12.232 -7.813 6.688 1.00 90.75 98 GLN A N 1
ATOM 703 C CA . GLN A 1 98 ? -12.890 -7.181 5.544 1.00 90.75 98 GLN A CA 1
ATOM 704 C C . GLN A 1 98 ? -13.018 -5.662 5.691 1.00 90.75 98 GLN A C 1
ATOM 706 O O . GLN A 1 98 ? -12.824 -4.945 4.713 1.00 90.75 98 GLN A O 1
ATOM 711 N N . GLU A 1 99 ? -13.305 -5.159 6.889 1.00 90.81 99 GLU A N 1
ATOM 712 C CA . GLU A 1 99 ? -13.420 -3.719 7.146 1.00 90.81 99 GLU A CA 1
ATOM 713 C C . GLU A 1 99 ? -12.067 -3.027 6.976 1.00 90.81 99 GLU A C 1
ATOM 715 O O . GLU A 1 99 ? -11.960 -2.002 6.298 1.00 90.81 99 GLU A O 1
ATOM 720 N N . MET A 1 100 ? -11.007 -3.654 7.494 1.00 91.00 100 MET A N 1
ATOM 721 C CA . MET A 1 100 ? -9.635 -3.183 7.312 1.00 91.00 100 MET A CA 1
ATOM 722 C C . MET A 1 100 ? -9.213 -3.213 5.844 1.00 91.00 100 MET A C 1
ATOM 724 O O . MET A 1 100 ? -8.588 -2.265 5.366 1.00 91.00 100 MET A O 1
ATOM 728 N N . LEU A 1 101 ? -9.588 -4.249 5.088 1.00 92.00 101 LEU A N 1
ATOM 729 C CA . LEU A 1 101 ? -9.322 -4.308 3.649 1.00 92.00 101 LEU A CA 1
ATOM 730 C C . LEU A 1 101 ? -10.014 -3.172 2.898 1.00 92.00 101 LEU A C 1
ATOM 732 O O . LEU A 1 101 ? -9.369 -2.498 2.095 1.00 92.00 101 LEU A O 1
ATOM 736 N N . ARG A 1 102 ? -11.292 -2.900 3.189 1.00 92.12 102 ARG A N 1
ATOM 737 C CA . ARG A 1 102 ? -12.035 -1.789 2.573 1.00 92.12 102 ARG A CA 1
ATOM 738 C C . ARG A 1 102 ? -11.313 -0.472 2.803 1.00 92.12 102 ARG A C 1
ATOM 740 O O . ARG A 1 102 ? -10.952 0.210 1.849 1.00 92.12 102 ARG A O 1
ATOM 747 N N . VAL A 1 103 ? -11.040 -0.145 4.060 1.00 91.88 103 VAL A N 1
ATOM 748 C CA . VAL A 1 103 ? -10.436 1.137 4.418 1.00 91.88 103 VAL A CA 1
ATOM 749 C C . VAL A 1 103 ? -9.046 1.298 3.809 1.00 91.88 103 VAL A C 1
ATOM 751 O O . VAL A 1 103 ? -8.771 2.299 3.146 1.00 91.88 103 VAL A O 1
ATOM 754 N N . THR A 1 104 ? -8.183 0.296 3.954 1.00 90.56 104 THR A N 1
ATOM 755 C CA . THR A 1 104 ? -6.818 0.359 3.416 1.00 90.56 104 THR A CA 1
ATOM 756 C C . THR A 1 104 ? -6.776 0.378 1.891 1.00 90.56 104 THR A C 1
ATOM 758 O O . THR A 1 104 ? -5.924 1.050 1.311 1.00 90.56 104 THR A O 1
ATOM 761 N N . GLY A 1 105 ? -7.722 -0.285 1.223 1.00 89.50 105 GLY A N 1
ATOM 762 C CA . GLY A 1 105 ? -7.784 -0.291 -0.236 1.00 89.50 105 GLY A CA 1
ATOM 763 C C . GLY A 1 105 ? -8.212 1.059 -0.809 1.00 89.50 105 GLY A C 1
ATOM 764 O O . GLY A 1 105 ? -7.671 1.486 -1.824 1.00 89.50 105 GLY A O 1
ATOM 765 N N . TYR A 1 106 ? -9.091 1.803 -0.126 1.00 90.38 106 TYR A N 1
ATOM 766 C CA . TYR A 1 106 ? -9.377 3.191 -0.509 1.00 90.38 106 TYR A CA 1
ATOM 767 C C . TYR A 1 106 ? -8.181 4.121 -0.265 1.00 90.38 106 TYR A C 1
ATOM 769 O O . TYR A 1 106 ? -7.943 5.025 -1.064 1.00 90.38 106 TYR A O 1
ATOM 777 N N . VAL A 1 107 ? -7.391 3.892 0.789 1.00 90.44 107 VAL A N 1
ATOM 778 C CA . VAL A 1 107 ? -6.175 4.679 1.068 1.00 90.44 107 VAL A CA 1
ATOM 779 C C . VAL A 1 107 ? -5.093 4.466 -0.000 1.00 90.44 107 VAL A C 1
ATOM 781 O O . VAL A 1 107 ? -4.282 5.359 -0.243 1.00 90.44 1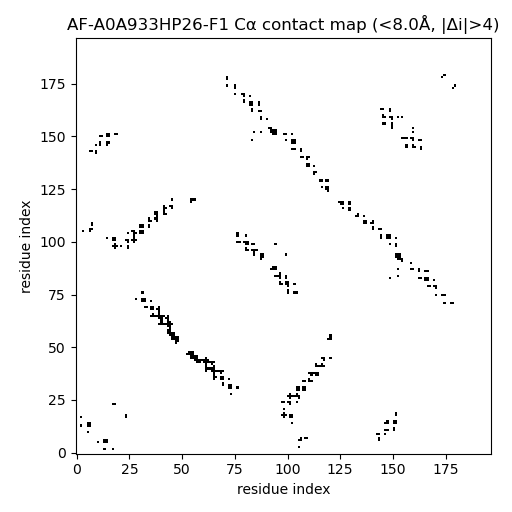07 VAL A O 1
ATOM 784 N N . ASN A 1 108 ? -5.104 3.347 -0.730 1.00 88.94 108 ASN A N 1
ATOM 785 C CA . ASN A 1 108 ? -4.182 3.141 -1.854 1.00 88.94 108 ASN A CA 1
ATOM 786 C C . ASN A 1 108 ? -4.364 4.154 -2.998 1.00 88.94 108 ASN A C 1
ATOM 788 O O . ASN A 1 108 ? -3.477 4.271 -3.841 1.00 88.94 108 ASN A O 1
ATOM 792 N N . ILE A 1 109 ? -5.432 4.962 -3.001 1.00 87.38 109 ILE A N 1
ATOM 793 C CA . ILE A 1 109 ? -5.598 6.049 -3.971 1.00 87.38 109 ILE A CA 1
ATOM 794 C C . ILE A 1 109 ? -4.439 7.056 -3.952 1.00 87.38 109 ILE A C 1
ATOM 796 O O . ILE A 1 109 ? -4.068 7.581 -4.999 1.00 87.38 109 ILE A O 1
ATOM 800 N N . PHE A 1 110 ? -3.802 7.279 -2.796 1.00 86.12 110 PHE A N 1
ATOM 801 C CA . PHE A 1 110 ? -2.642 8.172 -2.697 1.00 86.12 110 PHE A CA 1
ATOM 802 C C . PHE A 1 110 ? -1.439 7.664 -3.506 1.00 86.12 110 PHE A C 1
ATOM 804 O O . PHE A 1 110 ? -0.590 8.454 -3.912 1.00 86.12 110 PHE A O 1
ATOM 811 N N . SER A 1 111 ? -1.371 6.362 -3.799 1.00 84.75 111 SER A N 1
ATOM 812 C CA . SER A 1 111 ? -0.317 5.786 -4.639 1.00 84.75 111 SER A CA 1
ATOM 813 C C . SER A 1 111 ? -0.460 6.143 -6.121 1.00 84.75 111 SER A C 1
ATOM 815 O O . SER A 1 111 ? 0.520 6.034 -6.854 1.00 84.75 111 SER A O 1
ATOM 817 N N . LEU A 1 112 ? -1.616 6.660 -6.562 1.00 84.12 112 LEU A N 1
ATOM 818 C CA . LEU A 1 112 ? -1.788 7.173 -7.928 1.00 84.12 112 LEU A CA 1
ATOM 819 C C . LEU A 1 112 ? -0.922 8.400 -8.221 1.00 84.12 112 LEU A C 1
ATOM 821 O O . LEU A 1 112 ? -0.663 8.687 -9.388 1.00 84.12 112 LEU A O 1
ATOM 825 N N . VAL A 1 113 ? -0.396 9.080 -7.194 1.00 82.44 113 VAL A N 1
ATOM 826 C CA . VAL A 1 113 ? 0.621 10.123 -7.399 1.00 82.44 113 VAL A CA 1
ATOM 827 C C . VAL A 1 113 ? 1.853 9.585 -8.134 1.00 82.44 113 VAL A C 1
ATOM 829 O O . VAL A 1 113 ? 2.582 10.364 -8.740 1.00 82.44 113 VAL A O 1
ATOM 832 N N . GLY A 1 114 ? 2.068 8.262 -8.117 1.00 72.75 114 GLY A N 1
ATOM 833 C CA . GLY A 1 114 ? 3.140 7.587 -8.839 1.00 72.75 114 GLY A CA 1
ATOM 834 C C . GLY A 1 114 ? 3.181 7.907 -10.334 1.00 72.75 114 GLY A C 1
ATOM 835 O O . GLY A 1 114 ? 4.259 7.864 -10.904 1.00 72.75 114 GLY A O 1
ATOM 836 N N . VAL A 1 115 ? 2.073 8.336 -10.958 1.00 79.38 115 VAL A N 1
ATOM 837 C CA . VAL A 1 115 ? 2.079 8.846 -12.347 1.00 79.38 115 VAL A CA 1
ATOM 838 C C . VAL A 1 115 ? 3.082 9.983 -12.534 1.00 79.38 115 VAL A C 1
ATOM 840 O O . VAL A 1 115 ? 3.668 10.121 -13.599 1.00 79.38 115 VAL A O 1
ATOM 843 N N . LEU A 1 116 ? 3.323 10.801 -11.509 1.00 81.25 116 LEU A N 1
ATOM 844 C CA . LEU A 1 116 ? 4.249 11.924 -11.616 1.00 81.25 116 LEU A CA 1
ATOM 845 C C . LEU A 1 116 ? 5.709 11.483 -11.777 1.00 81.25 116 LEU A C 1
ATOM 847 O O . LEU A 1 116 ? 6.532 12.316 -12.145 1.00 81.25 116 LEU A O 1
ATOM 851 N N . SER A 1 117 ? 6.043 10.201 -11.585 1.00 74.50 117 SER A N 1
ATOM 852 C CA . SER A 1 117 ? 7.408 9.695 -11.766 1.00 74.50 117 SER A CA 1
ATOM 853 C C . SER A 1 117 ? 7.933 9.813 -13.200 1.00 74.50 117 SER A C 1
ATOM 855 O O . SER A 1 117 ? 9.130 9.636 -13.394 1.00 74.50 117 SER A O 1
ATOM 857 N N . VAL A 1 118 ? 7.098 10.155 -14.194 1.00 75.25 118 VAL A N 1
ATOM 858 C CA . VAL A 1 118 ? 7.551 10.468 -15.566 1.00 75.25 118 VAL A CA 1
ATOM 859 C C . VAL A 1 118 ? 8.023 11.901 -15.779 1.00 75.25 118 VAL A C 1
ATOM 861 O O . VAL A 1 118 ? 8.706 12.157 -16.764 1.00 75.25 118 VAL A O 1
ATOM 864 N N . LEU A 1 119 ? 7.729 12.846 -14.881 1.00 78.25 119 LEU A N 1
ATOM 865 C CA . LEU A 1 119 ? 8.200 14.231 -15.033 1.00 78.25 119 LEU A CA 1
ATOM 866 C C . LEU A 1 119 ? 9.735 14.401 -15.137 1.00 78.25 119 LEU A C 1
ATOM 868 O O . LEU A 1 119 ? 10.153 15.306 -15.865 1.00 78.25 119 LEU A O 1
ATOM 872 N N . PRO A 1 120 ? 10.595 13.563 -14.516 1.00 71.88 120 PRO A N 1
ATOM 873 C CA . PRO A 1 120 ? 12.043 13.643 -14.700 1.00 71.88 120 PRO A CA 1
ATOM 874 C C . PRO A 1 120 ? 12.485 13.365 -16.146 1.00 71.88 120 PRO A C 1
ATOM 876 O O . PRO A 1 120 ? 13.561 13.807 -16.535 1.00 71.88 120 PRO A O 1
ATOM 879 N N . LEU A 1 121 ? 11.658 12.680 -16.955 1.00 70.81 121 LEU A N 1
ATOM 880 C CA . LEU A 1 121 ? 11.927 12.449 -18.381 1.00 70.81 121 LEU A CA 1
ATOM 881 C C . LEU A 1 121 ? 11.847 13.734 -19.213 1.00 70.81 121 LEU A C 1
ATOM 883 O O . LEU A 1 121 ? 12.475 13.816 -20.263 1.00 70.81 121 LEU A O 1
ATOM 887 N N . ILE A 1 122 ? 11.053 14.714 -18.771 1.00 76.62 122 ILE A N 1
ATOM 888 C CA . ILE A 1 122 ? 10.889 15.992 -19.473 1.00 76.62 122 ILE A CA 1
ATOM 889 C C . ILE A 1 122 ? 12.071 16.902 -19.140 1.00 76.62 122 ILE A C 1
ATOM 891 O O . ILE A 1 122 ? 12.722 17.429 -20.038 1.00 76.62 122 ILE A O 1
ATOM 895 N N . THR A 1 123 ? 12.367 17.050 -17.845 1.00 71.62 123 THR A N 1
ATOM 896 C CA . THR A 1 123 ? 13.491 17.854 -17.359 1.00 71.62 123 THR A CA 1
ATOM 897 C C . THR A 1 123 ? 14.038 17.254 -16.060 1.00 71.62 123 THR A C 1
ATOM 899 O O . THR A 1 123 ? 13.269 17.107 -15.107 1.00 71.62 123 THR A O 1
ATOM 902 N N . PRO A 1 124 ? 15.360 17.020 -15.928 1.00 71.56 124 PRO A N 1
ATOM 903 C CA . PRO A 1 124 ? 15.965 16.509 -14.691 1.00 71.56 124 PRO A CA 1
ATOM 904 C C . PRO A 1 124 ? 15.659 17.362 -13.448 1.00 71.56 124 PRO A C 1
ATOM 906 O O . PRO A 1 124 ? 15.466 16.833 -12.357 1.00 71.56 124 PRO A O 1
ATOM 909 N N . ALA A 1 125 ? 15.524 18.683 -13.614 1.00 72.94 125 ALA A N 1
ATOM 910 C CA . ALA A 1 125 ? 15.150 19.614 -12.544 1.00 72.94 125 ALA A CA 1
ATOM 911 C C . ALA A 1 125 ? 13.747 19.349 -11.953 1.00 72.94 125 ALA A C 1
ATOM 913 O O . ALA A 1 125 ? 13.503 19.651 -10.785 1.00 72.94 125 ALA A O 1
ATOM 914 N N . LEU A 1 126 ? 12.831 18.748 -12.725 1.00 73.56 126 LEU A N 1
ATOM 915 C CA . LEU A 1 126 ? 11.509 18.344 -12.235 1.00 73.56 126 LEU A CA 1
ATOM 916 C C . LEU A 1 126 ? 11.570 17.075 -11.373 1.00 73.56 126 LEU A C 1
ATOM 918 O O . LEU A 1 126 ? 10.631 16.816 -10.623 1.00 73.56 126 LEU A O 1
ATOM 922 N N . GLY A 1 127 ? 12.688 16.339 -11.391 1.00 70.25 127 GLY A N 1
ATOM 923 C CA . GLY A 1 127 ? 12.920 15.197 -10.505 1.00 70.25 127 GLY A CA 1
ATOM 924 C C . GLY A 1 127 ? 12.859 15.559 -9.019 1.00 70.25 127 GLY A C 1
ATOM 925 O O . GLY A 1 127 ? 12.277 14.829 -8.212 1.00 70.25 127 GLY A O 1
ATOM 926 N N . CYS A 1 128 ? 13.353 16.744 -8.653 1.00 75.12 128 CYS A N 1
ATOM 927 C CA . CYS A 1 128 ? 13.252 17.253 -7.284 1.00 75.12 128 CYS A CA 1
ATOM 928 C C . CYS A 1 128 ? 11.789 17.479 -6.870 1.00 75.12 128 CYS A C 1
ATOM 930 O O . CYS A 1 128 ? 11.391 17.144 -5.754 1.00 75.12 128 CYS A O 1
ATOM 932 N N . VAL A 1 129 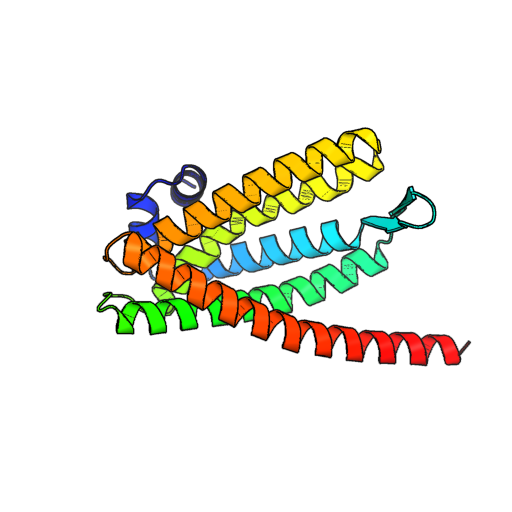? 10.966 17.995 -7.789 1.00 78.81 129 VAL A N 1
ATOM 933 C CA . VAL A 1 129 ? 9.535 18.234 -7.551 1.00 78.81 129 VAL A CA 1
ATOM 934 C C . VAL A 1 129 ? 8.796 16.908 -7.390 1.00 78.81 129 VAL A C 1
ATOM 936 O O . VAL A 1 129 ? 7.989 16.769 -6.473 1.00 78.81 129 VAL A O 1
ATOM 939 N N . THR A 1 130 ? 9.111 15.899 -8.208 1.00 75.62 130 THR A N 1
ATOM 940 C CA . THR A 1 130 ? 8.497 14.570 -8.071 1.00 75.62 130 THR A CA 1
ATOM 941 C C . THR A 1 130 ? 8.829 13.895 -6.754 1.00 75.62 130 THR A C 1
ATOM 943 O O . THR A 1 130 ? 7.952 13.271 -6.161 1.00 75.62 130 THR A O 1
ATOM 946 N N . GLY A 1 131 ? 10.060 14.064 -6.259 1.00 76.31 131 GLY A N 1
ATOM 947 C CA . GLY A 1 131 ? 10.462 13.546 -4.954 1.00 76.31 131 GLY A CA 1
ATOM 948 C C . GLY A 1 131 ? 9.666 14.187 -3.817 1.00 76.31 131 GLY A C 1
ATOM 949 O O . GLY A 1 131 ? 9.127 13.484 -2.965 1.00 76.31 131 GLY A O 1
ATOM 950 N N . LEU A 1 132 ? 9.519 15.516 -3.840 1.00 83.12 132 LEU A N 1
ATOM 951 C CA . LEU A 1 132 ? 8.750 16.251 -2.831 1.00 83.12 132 LEU A CA 1
ATOM 952 C C . LEU A 1 132 ? 7.260 15.897 -2.861 1.00 83.12 132 LEU A C 1
ATOM 954 O O . LEU A 1 132 ? 6.670 15.636 -1.815 1.00 83.12 132 LEU A O 1
ATOM 958 N N . VAL A 1 133 ? 6.647 15.842 -4.045 1.00 84.12 133 VAL A N 1
ATOM 959 C CA . VAL A 1 133 ? 5.229 15.474 -4.174 1.00 84.12 133 VAL A CA 1
ATOM 960 C C . VAL A 1 133 ? 5.003 14.014 -3.768 1.00 84.12 133 VAL A C 1
ATOM 962 O O . VAL A 1 133 ? 4.032 13.716 -3.071 1.00 84.12 133 VAL A O 1
ATOM 965 N N . GLY A 1 134 ? 5.922 13.113 -4.125 1.00 82.62 134 GLY A N 1
ATOM 966 C CA . GLY A 1 134 ? 5.903 11.721 -3.678 1.00 82.62 134 GLY A CA 1
ATOM 967 C C . GLY A 1 134 ? 5.991 11.595 -2.155 1.00 82.62 134 GLY A C 1
ATOM 968 O O . GLY A 1 134 ? 5.227 10.837 -1.557 1.00 82.62 134 GLY A O 1
ATOM 969 N N . LEU A 1 135 ? 6.851 12.390 -1.513 1.00 81.44 135 LEU A N 1
ATOM 970 C CA . LEU A 1 135 ? 6.968 12.438 -0.055 1.00 81.44 135 LEU A CA 1
ATOM 971 C C . LEU A 1 135 ? 5.673 12.936 0.602 1.00 81.44 135 LEU A C 1
ATOM 973 O O . LEU A 1 135 ? 5.191 12.317 1.550 1.00 81.44 135 LEU A O 1
ATOM 977 N N . LEU A 1 136 ? 5.075 14.012 0.083 1.00 86.12 136 LEU A N 1
ATOM 978 C CA . LEU A 1 136 ? 3.798 14.527 0.588 1.00 86.12 136 LEU A CA 1
ATOM 979 C C . LEU A 1 136 ? 2.681 13.486 0.463 1.00 86.12 136 LEU A C 1
ATOM 981 O O . LEU A 1 136 ? 1.924 13.278 1.410 1.00 86.12 136 LEU A O 1
ATOM 985 N N . ALA A 1 137 ? 2.601 12.783 -0.667 1.00 85.12 137 ALA A N 1
ATOM 986 C CA . ALA A 1 137 ? 1.630 11.710 -0.847 1.00 85.12 137 ALA A CA 1
ATOM 987 C C . ALA A 1 137 ? 1.882 10.524 0.092 1.00 85.12 137 ALA A C 1
ATOM 989 O O . ALA A 1 137 ? 0.926 9.937 0.595 1.00 85.12 137 ALA A O 1
ATOM 990 N N . ALA A 1 138 ? 3.144 10.184 0.373 1.00 81.94 138 ALA A N 1
ATOM 991 C CA . ALA A 1 138 ? 3.488 9.145 1.340 1.00 81.94 138 ALA A CA 1
ATOM 992 C C . ALA A 1 138 ? 3.045 9.525 2.762 1.00 81.94 138 ALA A C 1
ATOM 994 O O . ALA A 1 138 ? 2.474 8.694 3.469 1.00 81.94 138 ALA A O 1
ATOM 995 N N . ILE A 1 139 ? 3.230 10.789 3.153 1.00 86.06 139 ILE A N 1
ATOM 996 C CA . ILE A 1 139 ? 2.749 11.319 4.436 1.00 86.06 139 ILE A CA 1
ATOM 997 C C . ILE A 1 139 ? 1.217 11.268 4.494 1.00 86.06 139 ILE A C 1
ATOM 999 O O . ILE A 1 139 ? 0.660 10.748 5.459 1.00 86.06 139 ILE A O 1
ATOM 1003 N N . LEU A 1 140 ? 0.523 11.739 3.454 1.00 88.31 140 LEU A N 1
ATOM 1004 C CA . LEU A 1 140 ? -0.942 11.690 3.389 1.00 88.31 140 LEU A CA 1
ATOM 1005 C C . LEU A 1 140 ? -1.474 10.255 3.436 1.00 88.31 140 LEU A C 1
ATOM 1007 O O . LEU A 1 140 ? -2.440 9.983 4.147 1.00 88.31 140 LEU A O 1
ATOM 1011 N N . ARG A 1 141 ? -0.811 9.324 2.744 1.00 87.12 141 ARG A N 1
ATOM 1012 C CA . ARG A 1 141 ? -1.125 7.894 2.797 1.00 87.12 141 ARG A CA 1
ATOM 1013 C C . ARG A 1 141 ? -0.984 7.358 4.218 1.00 87.12 141 ARG A C 1
ATOM 1015 O O . ARG A 1 141 ? -1.879 6.658 4.679 1.00 87.12 141 ARG A O 1
ATOM 1022 N N . LEU A 1 142 ? 0.100 7.695 4.918 1.00 87.25 142 LEU A N 1
ATOM 1023 C CA . LEU A 1 142 ? 0.328 7.260 6.297 1.00 87.25 142 LEU A CA 1
ATOM 1024 C C . LEU A 1 142 ? -0.752 7.802 7.243 1.00 87.25 142 LEU A C 1
ATOM 1026 O O . LEU A 1 142 ? -1.310 7.046 8.036 1.00 87.25 142 LEU A O 1
ATOM 1030 N N . ILE A 1 143 ? -1.092 9.088 7.123 1.00 88.75 143 ILE A N 1
ATOM 1031 C CA . ILE A 1 143 ? -2.154 9.710 7.922 1.00 88.75 143 ILE A CA 1
ATOM 1032 C C . ILE A 1 143 ? -3.506 9.047 7.624 1.00 88.75 143 ILE A C 1
ATOM 1034 O O . ILE A 1 143 ? -4.227 8.687 8.553 1.00 88.75 143 ILE A O 1
ATOM 1038 N N . GLY A 1 144 ? -3.826 8.822 6.346 1.00 88.62 144 GLY A N 1
ATOM 1039 C CA . GLY A 1 144 ? -5.037 8.116 5.924 1.00 88.62 144 GLY A CA 1
ATOM 1040 C C . GLY A 1 144 ? -5.108 6.687 6.463 1.00 88.62 144 GLY A C 1
ATOM 1041 O O . GLY A 1 144 ? -6.171 6.256 6.901 1.00 88.62 144 GLY A O 1
ATOM 1042 N N . TYR A 1 145 ? -3.978 5.975 6.520 1.00 87.00 145 TYR A N 1
ATOM 1043 C CA . TYR A 1 145 ? -3.890 4.649 7.138 1.00 87.00 145 TYR A CA 1
ATOM 1044 C C . TYR A 1 145 ? -4.200 4.696 8.636 1.00 87.00 145 TYR A C 1
ATOM 1046 O O . TYR A 1 145 ? -5.029 3.923 9.104 1.00 87.00 145 TYR A O 1
ATOM 1054 N N . VAL A 1 146 ? -3.575 5.604 9.392 1.00 89.69 146 VAL A N 1
ATOM 1055 C CA . VAL A 1 146 ? -3.786 5.692 10.847 1.00 89.69 146 VAL A CA 1
ATOM 1056 C C . VAL A 1 146 ? -5.221 6.105 11.171 1.00 89.69 146 VAL A C 1
ATOM 1058 O O . VAL A 1 146 ? -5.850 5.482 12.024 1.00 89.69 146 VAL A O 1
ATOM 1061 N N . ILE A 1 147 ? -5.759 7.120 10.483 1.00 90.62 147 ILE A N 1
ATOM 1062 C CA . ILE A 1 147 ? -7.156 7.543 10.656 1.00 90.62 147 ILE A CA 1
ATOM 1063 C C . ILE A 1 147 ? -8.082 6.388 10.287 1.00 90.62 147 ILE A C 1
ATOM 1065 O O . ILE A 1 147 ? -8.953 6.032 11.069 1.00 90.62 147 ILE A O 1
ATOM 1069 N N . GLY A 1 148 ? -7.859 5.752 9.140 1.00 88.62 148 GLY A N 1
ATOM 1070 C CA . GLY A 1 148 ? -8.685 4.648 8.685 1.00 88.62 148 GLY A CA 1
ATOM 1071 C C . GLY A 1 148 ? -8.732 3.475 9.661 1.00 88.62 148 GLY A C 1
ATOM 1072 O O . GLY A 1 148 ? -9.815 3.002 9.994 1.00 88.62 148 GLY A O 1
ATOM 1073 N N . VAL A 1 149 ? -7.575 3.046 10.169 1.00 89.81 149 VAL A N 1
ATOM 1074 C CA . VAL A 1 149 ? -7.481 1.966 11.161 1.00 89.81 149 VAL A CA 1
ATOM 1075 C C . VAL A 1 149 ? -8.150 2.373 12.471 1.00 89.81 149 VAL A C 1
ATOM 1077 O O . VAL A 1 149 ? -8.862 1.567 13.061 1.00 89.81 149 VAL A O 1
ATOM 1080 N N . ARG A 1 150 ? -7.972 3.623 12.914 1.00 92.19 150 ARG A N 1
ATOM 1081 C CA . ARG A 1 150 ? -8.629 4.149 14.118 1.00 92.19 150 ARG A CA 1
ATOM 1082 C C . ARG A 1 150 ? -10.148 4.081 14.017 1.00 92.19 150 ARG A C 1
ATOM 1084 O O . ARG A 1 150 ? -10.794 3.598 14.940 1.00 92.19 150 ARG A O 1
ATOM 1091 N N . GLU A 1 151 ? -10.697 4.562 12.907 1.00 91.44 151 GLU A N 1
ATOM 1092 C CA . GLU A 1 151 ? -12.144 4.627 12.698 1.00 91.44 151 GLU A CA 1
ATOM 1093 C C . GLU A 1 151 ? -12.761 3.245 12.455 1.00 91.44 151 GLU A C 1
ATOM 1095 O O . GLU A 1 151 ? -13.875 3.000 12.907 1.00 91.44 151 GLU A O 1
ATOM 1100 N N . ALA A 1 152 ? -12.041 2.336 11.790 1.00 88.69 152 ALA A N 1
ATOM 1101 C CA . ALA A 1 152 ? -12.505 0.969 11.565 1.00 88.69 152 ALA A CA 1
ATOM 1102 C C . ALA A 1 152 ? -12.423 0.094 12.826 1.00 88.69 152 ALA A C 1
ATOM 1104 O O . ALA A 1 152 ? -13.291 -0.739 13.035 1.00 88.69 152 ALA A O 1
ATOM 1105 N N . ALA A 1 153 ? -11.408 0.278 13.678 1.00 88.12 153 ALA A N 1
ATOM 1106 C CA . ALA A 1 153 ? -11.248 -0.491 14.918 1.00 88.12 153 ALA A CA 1
ATOM 1107 C C . ALA A 1 153 ? -11.923 0.126 16.152 1.00 88.12 153 ALA A C 1
ATOM 1109 O O . ALA A 1 153 ? -11.940 -0.511 17.206 1.00 88.12 153 ALA A O 1
ATOM 1110 N N . GLU A 1 154 ? -12.467 1.339 16.039 1.00 88.50 154 GLU A N 1
ATOM 1111 C CA . GLU A 1 154 ? -13.140 2.076 17.122 1.00 88.50 154 GLU A CA 1
ATOM 1112 C C . GLU A 1 154 ? -12.290 2.284 18.388 1.00 88.50 154 GLU A C 1
ATOM 1114 O O . GLU A 1 154 ? -12.797 2.285 19.510 1.00 88.50 154 GLU A O 1
ATOM 1119 N N . PHE A 1 155 ? -10.978 2.451 18.231 1.00 89.31 155 PHE A N 1
ATOM 1120 C CA . PHE A 1 155 ? -10.037 2.562 19.353 1.00 89.31 155 PHE A CA 1
ATOM 1121 C C . PHE A 1 155 ? -9.215 3.857 19.338 1.00 89.31 155 PHE A C 1
ATOM 1123 O O . PHE A 1 155 ? -9.346 4.699 18.452 1.00 89.31 155 PHE A O 1
ATOM 1130 N N . SER A 1 156 ? -8.379 4.055 20.360 1.00 90.06 156 SER A N 1
ATOM 1131 C CA . SER A 1 156 ? -7.579 5.274 20.516 1.00 90.06 156 SER A CA 1
ATOM 1132 C C . SER A 1 156 ? -6.522 5.432 19.413 1.00 90.06 156 SER A C 1
ATOM 1134 O O . SER A 1 156 ? -6.013 4.458 18.855 1.00 90.06 156 SER A O 1
ATOM 1136 N N . THR A 1 157 ? -6.125 6.678 19.131 1.00 87.38 157 THR A N 1
ATOM 1137 C CA . THR A 1 157 ? -5.077 6.984 18.139 1.00 87.38 157 THR A CA 1
ATOM 1138 C C . THR A 1 157 ? -3.748 6.291 18.466 1.00 87.38 157 THR A C 1
ATOM 1140 O O . THR A 1 157 ? -3.057 5.851 17.553 1.00 87.38 157 THR A O 1
ATOM 1143 N N . THR A 1 158 ? -3.401 6.135 19.748 1.00 87.38 158 THR A N 1
ATOM 1144 C CA . THR A 1 158 ? -2.177 5.433 20.171 1.00 87.38 158 THR A CA 1
ATOM 1145 C C . THR A 1 158 ? -2.184 3.975 19.718 1.00 87.38 158 THR A C 1
ATOM 1147 O O . THR A 1 158 ? -1.222 3.517 19.102 1.00 87.38 158 THR A O 1
ATOM 1150 N N . ASN A 1 159 ? -3.291 3.264 19.945 1.00 87.62 159 ASN A N 1
ATOM 1151 C CA . ASN A 1 159 ? -3.420 1.869 19.530 1.00 87.62 159 ASN A CA 1
ATOM 1152 C C . ASN A 1 159 ? -3.461 1.750 17.999 1.00 87.62 159 ASN A C 1
ATOM 1154 O O . ASN A 1 159 ? -2.878 0.818 17.444 1.00 87.62 159 ASN A O 1
ATOM 1158 N N . ALA A 1 160 ? -4.067 2.723 17.308 1.00 87.62 160 ALA A N 1
ATOM 1159 C CA . ALA A 1 160 ? -4.064 2.792 15.847 1.00 87.62 160 ALA A CA 1
ATOM 1160 C C . ALA A 1 160 ? -2.650 2.943 15.270 1.00 87.62 160 ALA A C 1
ATOM 1162 O O . ALA A 1 160 ? -2.297 2.238 14.327 1.00 87.62 160 ALA A O 1
ATOM 1163 N N . ILE A 1 161 ? -1.822 3.812 15.859 1.00 88.88 161 ILE A N 1
ATOM 1164 C CA . ILE A 1 161 ? -0.430 4.009 15.435 1.00 88.88 161 ILE A CA 1
ATOM 1165 C C . ILE A 1 161 ? 0.378 2.725 15.639 1.00 88.88 161 ILE A C 1
ATOM 1167 O O . ILE A 1 161 ? 1.043 2.278 14.708 1.00 88.88 161 ILE A O 1
ATOM 1171 N N . ILE A 1 162 ? 0.291 2.097 16.817 1.00 88.62 162 ILE A N 1
ATOM 1172 C CA . ILE A 1 162 ? 1.008 0.843 17.099 1.00 88.62 162 ILE A CA 1
ATOM 1173 C C . ILE A 1 162 ? 0.570 -0.251 16.117 1.00 88.62 162 ILE A C 1
ATOM 1175 O O . ILE A 1 162 ? 1.409 -0.926 15.523 1.00 88.62 162 ILE A O 1
ATOM 1179 N N . THR A 1 163 ? -0.737 -0.374 15.881 1.00 88.75 163 THR A N 1
ATOM 1180 C CA . THR A 1 163 ? -1.306 -1.345 14.938 1.00 88.75 163 THR A CA 1
ATOM 1181 C C . THR A 1 163 ? -0.806 -1.113 13.511 1.00 88.75 163 THR A C 1
ATOM 1183 O O . THR A 1 163 ? -0.384 -2.058 12.844 1.00 88.75 163 THR A O 1
ATOM 1186 N N . ALA A 1 164 ? -0.779 0.144 13.057 1.00 86.12 164 ALA A N 1
ATOM 1187 C CA . ALA A 1 164 ? -0.267 0.511 11.742 1.00 86.12 164 ALA A CA 1
ATOM 1188 C C . ALA A 1 164 ? 1.237 0.222 11.599 1.00 86.12 164 ALA A C 1
ATOM 1190 O O . ALA A 1 164 ? 1.658 -0.277 10.557 1.00 86.12 164 ALA A O 1
ATOM 1191 N N . ILE A 1 165 ? 2.040 0.476 12.639 1.00 87.62 165 ILE A N 1
ATOM 1192 C CA . ILE A 1 165 ? 3.482 0.183 12.643 1.00 87.62 165 ILE A CA 1
ATOM 1193 C C . ILE A 1 165 ? 3.730 -1.326 12.547 1.00 87.62 165 ILE A C 1
ATOM 1195 O O . ILE A 1 165 ? 4.510 -1.759 11.703 1.00 87.62 165 ILE A O 1
ATOM 1199 N N . VAL A 1 166 ? 3.049 -2.140 13.360 1.00 88.25 166 VAL A N 1
ATOM 1200 C CA . VAL A 1 166 ? 3.201 -3.605 13.317 1.00 88.25 166 VAL A CA 1
ATOM 1201 C C . VAL A 1 166 ? 2.808 -4.145 11.943 1.00 88.25 166 VAL A C 1
ATOM 1203 O O . VAL A 1 166 ? 3.557 -4.918 11.346 1.00 88.25 166 VAL A O 1
ATOM 1206 N N . ALA A 1 167 ? 1.676 -3.691 11.399 1.00 84.62 167 ALA A N 1
ATOM 1207 C CA . ALA A 1 167 ? 1.250 -4.080 10.061 1.00 84.62 167 ALA A CA 1
ATOM 1208 C C . ALA A 1 167 ? 2.247 -3.646 8.979 1.00 84.62 167 ALA A C 1
ATOM 1210 O O . ALA A 1 167 ? 2.510 -4.419 8.060 1.00 84.62 167 ALA A O 1
ATOM 1211 N N . ALA A 1 168 ? 2.844 -2.457 9.095 1.00 82.00 168 ALA A N 1
ATOM 1212 C CA . ALA A 1 168 ? 3.868 -1.990 8.168 1.00 82.00 168 ALA A CA 1
ATOM 1213 C C . ALA A 1 168 ? 5.129 -2.866 8.210 1.00 82.00 168 ALA A C 1
ATOM 1215 O O . ALA A 1 168 ? 5.640 -3.223 7.151 1.00 82.00 168 ALA A O 1
ATOM 1216 N N . ILE A 1 169 ? 5.598 -3.260 9.400 1.00 85.06 169 ILE A N 1
ATOM 1217 C CA . ILE A 1 169 ? 6.766 -4.142 9.555 1.00 85.06 169 ILE A CA 1
ATOM 1218 C C . ILE A 1 169 ? 6.485 -5.515 8.940 1.00 85.06 169 ILE A C 1
ATOM 1220 O O . ILE A 1 169 ? 7.277 -6.005 8.137 1.00 85.06 169 ILE A O 1
ATOM 1224 N N . VAL A 1 170 ? 5.346 -6.128 9.270 1.00 85.94 170 VAL A N 1
ATOM 1225 C CA . VAL A 1 170 ? 4.986 -7.451 8.738 1.00 85.94 170 VAL A CA 1
ATOM 1226 C C . VAL A 1 170 ? 4.810 -7.397 7.220 1.00 85.94 170 VAL A C 1
ATOM 1228 O O . VAL A 1 170 ? 5.332 -8.253 6.506 1.00 85.94 170 VAL A O 1
ATOM 1231 N N . ASN A 1 171 ? 4.140 -6.361 6.708 1.00 79.88 171 ASN A N 1
ATOM 1232 C CA . ASN A 1 171 ? 3.969 -6.173 5.273 1.00 79.88 171 ASN A CA 1
ATOM 1233 C C . ASN A 1 171 ? 5.313 -5.938 4.564 1.00 79.88 171 ASN A C 1
ATOM 1235 O O . ASN A 1 171 ? 5.540 -6.502 3.499 1.00 79.88 171 ASN A O 1
ATOM 1239 N N . PHE A 1 172 ? 6.231 -5.171 5.161 1.00 79.56 172 PHE A N 1
ATOM 1240 C CA . PHE A 1 172 ? 7.579 -4.976 4.624 1.00 79.56 172 PHE A CA 1
ATOM 1241 C C . PHE A 1 172 ? 8.345 -6.298 4.523 1.00 79.56 172 PHE A C 1
ATOM 1243 O O . PHE A 1 172 ? 8.905 -6.585 3.470 1.00 79.56 172 PHE A O 1
ATOM 1250 N N . LEU A 1 173 ? 8.329 -7.130 5.570 1.00 83.94 173 LEU A N 1
ATOM 1251 C CA . LEU A 1 173 ? 8.999 -8.435 5.550 1.00 83.94 173 LEU A CA 1
ATOM 1252 C C . LEU A 1 173 ? 8.418 -9.354 4.471 1.00 83.94 173 LEU A C 1
ATOM 1254 O O . LEU A 1 173 ? 9.166 -9.988 3.731 1.00 83.94 173 LEU A O 1
ATOM 1258 N N . ILE A 1 174 ? 7.092 -9.397 4.338 1.00 81.94 174 ILE A N 1
ATOM 1259 C CA . ILE A 1 174 ? 6.428 -10.244 3.343 1.00 81.94 174 ILE A CA 1
ATOM 1260 C C . ILE A 1 174 ? 6.715 -9.747 1.928 1.00 81.94 174 ILE A C 1
ATOM 1262 O O . ILE A 1 174 ? 7.110 -10.540 1.078 1.00 81.94 174 ILE A O 1
ATOM 1266 N N . VAL A 1 175 ? 6.593 -8.444 1.669 1.00 76.12 175 VAL A N 1
ATOM 1267 C CA . VAL A 1 175 ? 6.921 -7.869 0.358 1.00 76.12 175 VAL A CA 1
ATOM 1268 C C . VAL A 1 175 ? 8.410 -8.025 0.043 1.00 76.12 175 VAL A C 1
ATOM 1270 O O . VAL A 1 175 ? 8.745 -8.280 -1.107 1.00 76.12 175 VAL A O 1
ATOM 1273 N N . ALA A 1 176 ? 9.308 -7.947 1.027 1.00 77.31 176 ALA A N 1
ATOM 1274 C CA . ALA A 1 176 ? 10.735 -8.182 0.819 1.00 77.31 176 ALA A CA 1
ATOM 1275 C C . ALA A 1 176 ? 11.035 -9.647 0.458 1.00 77.31 176 ALA A C 1
ATOM 1277 O O . ALA A 1 176 ? 11.799 -9.901 -0.470 1.00 77.31 176 ALA A O 1
ATOM 1278 N N . VAL A 1 177 ? 10.408 -10.615 1.133 1.00 83.31 177 VAL A N 1
ATOM 1279 C CA . VAL A 1 177 ? 10.593 -12.050 0.850 1.00 83.31 177 VAL A CA 1
ATOM 1280 C C . VAL A 1 177 ? 9.949 -12.442 -0.483 1.00 83.31 177 VAL A C 1
ATOM 1282 O O . VAL A 1 177 ? 10.594 -13.056 -1.334 1.00 83.31 177 VAL A O 1
ATOM 1285 N N . VAL A 1 178 ? 8.686 -12.070 -0.702 1.00 80.25 178 VAL A N 1
ATOM 1286 C CA . VAL A 1 178 ? 7.953 -12.391 -1.937 1.00 80.25 178 VAL A CA 1
ATOM 1287 C C . VAL A 1 178 ? 8.528 -11.607 -3.115 1.00 80.25 178 VAL A C 1
ATOM 1289 O O . VAL A 1 178 ? 8.771 -12.166 -4.177 1.00 80.25 178 VAL A O 1
ATOM 1292 N N . GLY A 1 179 ? 8.821 -10.322 -2.929 1.00 74.44 179 GLY A N 1
ATOM 1293 C CA . GLY A 1 179 ? 9.485 -9.499 -3.933 1.00 74.44 179 GLY A CA 1
ATOM 1294 C C . GLY A 1 179 ? 10.865 -10.049 -4.276 1.00 74.44 179 GLY A C 1
ATOM 1295 O O . GLY A 1 179 ? 11.139 -10.293 -5.445 1.00 74.44 179 GLY A O 1
ATOM 1296 N N . GLY A 1 180 ? 11.709 -10.325 -3.279 1.00 74.88 180 GLY A N 1
ATOM 1297 C CA . GLY A 1 180 ? 13.053 -10.871 -3.489 1.00 74.88 180 GLY A CA 1
ATOM 1298 C C . GLY A 1 180 ? 13.056 -12.214 -4.224 1.00 74.88 180 GLY A C 1
ATOM 1299 O O . GLY A 1 180 ? 13.863 -12.418 -5.129 1.00 74.88 180 GLY A O 1
ATOM 1300 N N . THR A 1 181 ? 12.118 -13.108 -3.903 1.00 77.25 181 THR A N 1
ATOM 1301 C CA . THR A 1 181 ? 11.969 -14.395 -4.607 1.00 77.25 181 THR A CA 1
ATOM 1302 C C . THR A 1 181 ? 11.458 -14.223 -6.039 1.00 77.25 181 THR A C 1
ATOM 1304 O O . THR A 1 181 ? 12.022 -14.826 -6.951 1.00 77.25 181 THR A O 1
ATOM 1307 N N . LEU A 1 182 ? 10.462 -13.363 -6.275 1.00 72.31 182 LEU A N 1
ATOM 1308 C CA . LEU A 1 182 ? 9.958 -13.071 -7.623 1.00 72.31 182 LEU A CA 1
ATOM 1309 C C . LEU A 1 182 ? 11.018 -12.402 -8.507 1.00 72.31 182 LEU A C 1
ATOM 1311 O O . LEU A 1 182 ? 11.225 -12.829 -9.642 1.00 72.31 182 LEU A O 1
ATOM 1315 N N . PHE A 1 183 ? 11.731 -11.400 -7.985 1.00 69.12 183 PHE A N 1
ATOM 1316 C CA . PHE A 1 183 ? 12.847 -10.767 -8.690 1.00 69.12 183 PHE A CA 1
ATOM 1317 C C . PHE A 1 183 ? 13.968 -11.770 -8.981 1.00 69.12 183 PHE A C 1
ATOM 1319 O O . PHE A 1 183 ? 14.506 -11.760 -10.085 1.00 69.12 183 PHE A O 1
ATOM 1326 N N . GLY A 1 184 ? 14.274 -12.675 -8.045 1.00 70.00 184 GLY A N 1
ATOM 1327 C CA . GLY A 1 184 ? 15.241 -13.754 -8.250 1.00 70.00 184 GLY A CA 1
ATOM 1328 C C . GLY A 1 184 ? 14.850 -14.705 -9.386 1.00 70.00 184 GLY A C 1
ATOM 1329 O O . GLY A 1 184 ? 15.665 -14.973 -10.266 1.00 70.00 184 GLY A O 1
ATOM 1330 N N . ILE A 1 185 ? 13.595 -15.165 -9.426 1.00 72.81 185 ILE A N 1
ATOM 1331 C CA . ILE A 1 185 ? 13.083 -16.049 -10.491 1.00 72.81 185 ILE A CA 1
ATOM 1332 C C . ILE A 1 185 ? 13.159 -15.361 -11.860 1.00 72.81 185 ILE A C 1
ATOM 1334 O O . ILE A 1 185 ? 13.597 -15.966 -12.838 1.00 72.81 185 ILE A O 1
ATOM 1338 N N . ILE A 1 186 ? 12.768 -14.089 -11.937 1.00 68.56 186 ILE A N 1
ATOM 1339 C CA . ILE A 1 186 ? 12.759 -13.327 -13.190 1.00 68.56 186 ILE A CA 1
ATOM 1340 C C . ILE A 1 186 ? 14.184 -13.01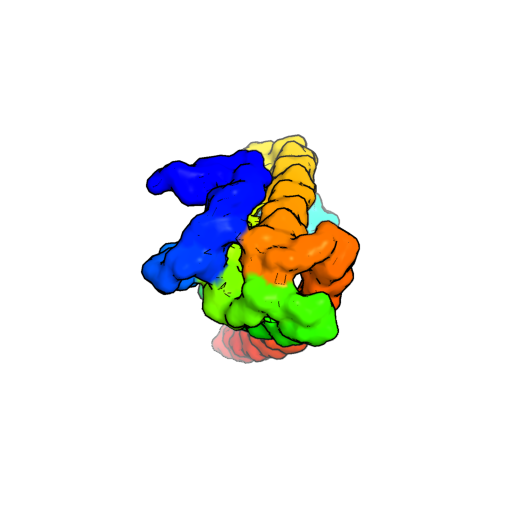0 -13.653 1.00 68.56 186 ILE A C 1
ATOM 1342 O O . ILE A 1 186 ? 14.474 -13.134 -14.839 1.00 68.56 186 ILE A O 1
ATOM 1346 N N . ALA A 1 187 ? 15.098 -12.670 -12.741 1.00 68.31 187 ALA A N 1
ATOM 1347 C CA . ALA A 1 187 ? 16.508 -12.473 -13.067 1.00 68.31 187 ALA A CA 1
ATOM 1348 C C . ALA A 1 187 ? 17.150 -13.753 -13.627 1.00 68.31 187 ALA A C 1
ATOM 1350 O O . ALA A 1 187 ? 17.873 -13.690 -14.621 1.00 68.31 187 ALA A O 1
ATOM 1351 N N . VAL A 1 188 ? 16.833 -14.919 -13.053 1.00 73.88 188 VAL A N 1
ATOM 1352 C CA . VAL A 1 188 ? 17.280 -16.223 -13.572 1.00 73.88 188 VAL A CA 1
ATOM 1353 C C . VAL A 1 188 ? 16.664 -16.514 -14.944 1.00 73.88 188 VAL A C 1
ATOM 1355 O O . VAL A 1 188 ? 17.381 -16.924 -15.853 1.00 73.88 188 VAL A O 1
ATOM 1358 N N . ALA A 1 189 ? 15.369 -16.249 -15.136 1.00 68.81 189 ALA A N 1
ATOM 1359 C CA . ALA A 1 189 ? 14.695 -16.444 -16.420 1.00 68.81 189 ALA A CA 1
ATOM 1360 C C . ALA A 1 189 ? 15.262 -15.533 -17.527 1.00 68.81 189 ALA A C 1
ATOM 1362 O O . ALA A 1 189 ? 15.522 -15.996 -18.636 1.00 68.81 189 ALA A O 1
ATOM 1363 N N . MET A 1 190 ? 15.517 -14.257 -17.223 1.00 64.94 190 MET A N 1
ATOM 1364 C CA . MET A 1 190 ? 16.105 -13.301 -18.168 1.00 64.94 190 MET A CA 1
ATOM 1365 C C . MET A 1 190 ? 17.584 -13.605 -18.454 1.00 64.94 190 MET A C 1
ATOM 1367 O O . MET A 1 190 ? 18.018 -13.518 -19.604 1.00 64.94 190 MET A O 1
ATOM 1371 N N . GLY A 1 191 ? 18.351 -14.028 -17.443 1.00 62.78 191 GLY A N 1
ATOM 1372 C CA . GLY A 1 191 ? 19.733 -14.489 -17.609 1.00 62.78 191 GLY A CA 1
ATOM 1373 C C . GLY A 1 191 ? 19.837 -15.755 -18.465 1.00 62.78 191 GLY A C 1
ATOM 1374 O O . GLY A 1 191 ? 20.705 -15.843 -19.332 1.00 62.78 191 GLY A O 1
ATOM 1375 N N . ALA A 1 192 ? 18.900 -16.694 -18.305 1.00 54.75 192 ALA A N 1
ATOM 1376 C CA . ALA A 1 192 ? 18.813 -17.897 -19.131 1.00 54.75 192 ALA A CA 1
ATOM 1377 C C . ALA A 1 192 ? 18.477 -17.584 -20.602 1.00 54.75 192 ALA A C 1
ATOM 1379 O O . ALA A 1 192 ? 18.991 -18.246 -21.499 1.00 54.75 192 ALA A O 1
ATOM 1380 N N . THR A 1 193 ? 17.679 -16.543 -20.877 1.00 54.38 193 THR A N 1
ATOM 1381 C CA . THR A 1 193 ? 17.418 -16.090 -22.257 1.00 54.38 193 THR A CA 1
ATOM 1382 C C . THR A 1 193 ? 18.573 -15.305 -22.887 1.00 54.38 193 THR A C 1
ATOM 1384 O O . THR A 1 193 ? 18.696 -15.294 -24.110 1.00 54.38 193 THR A O 1
ATOM 1387 N N . GLY A 1 194 ? 19.438 -14.674 -22.084 1.00 49.81 194 GLY A N 1
ATOM 1388 C CA . GLY A 1 194 ? 20.642 -13.987 -22.567 1.00 49.81 194 GLY A CA 1
ATOM 1389 C C . GLY A 1 194 ? 21.759 -14.941 -23.003 1.00 49.81 194 GLY A C 1
ATOM 1390 O O . GLY A 1 194 ? 22.523 -14.605 -23.897 1.00 49.81 194 GLY A O 1
ATOM 1391 N N . ALA A 1 195 ? 21.814 -16.145 -22.425 1.00 46.00 195 ALA A N 1
ATOM 1392 C CA . ALA A 1 195 ? 22.765 -17.197 -22.795 1.00 46.00 195 ALA A CA 1
ATOM 1393 C C . ALA A 1 195 ? 22.360 -18.000 -24.052 1.00 46.00 195 ALA A C 1
ATOM 1395 O O . ALA A 1 195 ? 23.125 -18.843 -24.512 1.00 46.00 195 ALA A O 1
ATOM 1396 N N . ALA A 1 196 ? 21.160 -17.763 -24.597 1.00 44.44 196 ALA A N 1
ATOM 1397 C CA . ALA A 1 196 ? 20.628 -18.442 -25.781 1.00 44.44 196 ALA A CA 1
ATOM 1398 C C . ALA A 1 196 ? 20.783 -17.627 -27.088 1.00 44.44 196 ALA A C 1
ATOM 1400 O O . ALA A 1 196 ? 20.162 -17.974 -28.095 1.00 44.44 196 ALA A O 1
ATOM 1401 N N . ARG A 1 197 ? 21.568 -16.539 -27.074 1.00 38.97 197 ARG A N 1
ATOM 1402 C CA . ARG A 1 197 ? 21.906 -15.710 -28.242 1.00 38.97 197 ARG A CA 1
ATOM 1403 C C . ARG A 1 197 ? 23.403 -15.692 -28.499 1.00 38.97 197 ARG A C 1
ATOM 1405 O O . ARG A 1 197 ? 24.153 -15.569 -27.510 1.00 38.97 197 ARG A O 1
#

Mean predicted aligned error: 7.58 Å

Solvent-accessible surface area (backbone atoms only — not comparable to full-atom values): 9535 Å² total; per-residue (Å²): 111,69,60,61,56,25,52,79,68,61,37,58,73,42,31,30,54,38,23,72,37,78,77,37,40,63,55,10,49,51,38,32,42,53,20,20,31,44,27,19,24,33,55,30,23,49,45,74,40,84,90,76,75,44,75,45,83,34,64,68,48,6,54,55,33,13,56,51,28,28,54,51,41,51,51,40,46,53,50,30,12,42,42,35,22,54,45,29,44,75,73,72,21,69,51,45,41,65,27,38,33,14,32,51,17,55,40,32,54,46,44,47,60,33,58,49,54,52,45,37,77,78,38,69,78,42,38,61,54,39,52,52,54,51,48,52,34,52,50,51,32,50,50,36,45,34,49,27,46,15,46,37,19,73,48,55,67,69,61,19,46,54,30,49,50,54,23,49,54,54,34,49,54,50,49,50,54,54,46,51,50,52,52,50,55,49,52,52,54,54,51,57,58,59,72,74,109

Nearest PDB structures (foldseek):
  1o5h-assembly1_B  TM=2.357E-01  e=4.209E+00  Thermotoga maritima
  4f7g-assembly1_B  TM=2.272E-01  e=6.838E+00  Mus musculus